Protein 1J19 (pdb70)

InterPro domains:
  IPR000299 FERM domain [PS50057] (5-295)
  IPR000798 Ezrin/radixin/moesin-like [PR00661] (17-36)
  IPR000798 Ezrin/radixin/moesin-like [PR00661] (69-88)
  IPR000798 Ezrin/radixin/moesin-like [PR00661] (113-134)
  IPR000798 Ezrin/radixin/moesin-like [PR00661] (159-176)
  IPR000798 Ezrin/radixin/moesin-like [PR00661] (209-229)
  IPR000798 Ezrin/radixin/moesin-like [PR00661] (284-303)
  IPR000798 Ezrin/radixin/moesin-like [PR00661] (538-559)
  IPR000798 Ezrin/radixin/moesin-like [PR00661] (560-581)
  IPR008954 Moesin tail domain superfamily [G3DSA:6.10.360.10] (504-583)
  IPR008954 Moesin tail domain superfamily [SSF48678] (496-583)
  IPR011174 Ezrin/radixin/moesin [PIRSF002305] (2-583)
  IPR011174 Ezrin/radixin/moesin [PTHR23281] (2-583)
  IPR011259 Ezrin/radixin/moesin, C-terminal [PF00769] (508-583)
  IPR011993 PH-like domain superfamily [G3DSA:2.30.29.30] (201-296)
  IPR014352 FERM/acyl-CoA-binding protein superfamily [G3DSA:1.20.80.10] (83-199)
  IPR018979 FERM, N-terminal [PF09379] (9-70)
  IPR018980 FERM, C-terminal PH-like domain [PF09380] (210-298)
  IPR018980 FERM, C-terminal PH-like domain [SM01196] (210-299)
  IPR019747 FERM conserved site [PS00660] (58-88)

Solvent-accessible surface area: 17866 Å² total; per-residue (Å²): 115,84,103,33,69,3,62,1,18,9,42,76,47,91,30,109,54,53,44,87,31,93,2,38,0,109,98,0,13,60,55,0,12,164,88,36,46,3,116,0,45,48,4,12,6,0,41,13,63,5,80,111,65,65,70,13,42,8,104,66,108,84,73,6,37,113,17,51,5,104,134,77,116,33,6,60,2,84,3,33,2,47,19,29,5,58,44,0,54,115,32,2,18,42,53,17,0,18,54,5,0,11,34,26,2,49,59,13,3,14,64,42,107,16,84,5,43,25,105,37,2,1,39,3,3,0,21,14,1,2,12,139,64,26,75,28,58,142,130,139,20,115,126,50,37,1,44,151,29,125,19,6,4,64,128,3,63,108,100,61,206,60,73,125,119,89,11,26,103,77,0,37,68,93,0,53,130,10,136,55,66,116,101,64,72,0,4,29,42,4,0,86,40,0,37,118,17,90,19,21,10,22,32,48,28,92,3,101,40,134,179,34,77,90,15,36,0,0,0,17,8,90,2,0,24,3,5,83,67,144,45,60,54,76,52,130,72,31,17,56,6,70,94,1,54,38,0,24,11,68,38,98,74,0,25,0,82,15,52,70,176,188,42,115,54,47,21,0,77,4,71,85,42,71,14,0,113,51,0,16,56,11,0,77,16,6,0,94,11,33,30,70,58,129,82,130,62,65,129,70,6,95,109,3,68,37,101,33,161,97,111,100,69,89,90,159,156,218,144,63,20,101,29,26,1,96,88,28,132,85,80,148

Foldseek 3Di:
DDWAWEWEAALPGIDIDTDDQQAFLQVVVVVVCVVQVHDLCLQKFKWAAFPVGDIFTGDRGGGPVPPGQPDDPHRYIYIAGLADDLALVQRQQDQSSLVRPLSVLQVCQQQVVFDDADVLLLLLLLLVVCLVVNADDCVPCPQCNCVVPSRGHPVNPVVDDDDSSRSVVSSSVNNNVCHPQYNSRSSSVSVRSSSPGQCPAWDWAWWAAPVGAIWIWTAHLFGIFIGHVVDPRDGPDDDGVQQFPDWDADWFKIWTHTPPPVDDIGIIGHPGNVRSVSVVVSNCSSVVVNVVVVDDDDPVSVVSNVVSVVVVDPDD/DDPDDDDDPVVVPPVD

Structure (mmCIF, N/CA/C/O backbone):
data_1J19
#
_entry.id   1J19
#
_cell.length_a   100.440
_cell.length_b   100.440
_cell.length_c   99.480
_cell.angle_alpha   90.00
_cell.angle_beta   90.00
_cell.angle_gamma   120.00
#
_symmetry.space_group_name_H-M   'P 31 2 1'
#
loop_
_entity.id
_entity.type
_entity.pdbx_description
1 polymer radixin
2 polymer '16-mer peptide from Intercellular adhesion molecule-2'
3 water water
#
loop_
_atom_site.group_PDB
_atom_site.id
_atom_site.type_symbol
_atom_site.label_atom_id
_atom_site.label_alt_id
_atom_site.label_comp_id
_atom_site.label_asym_id
_atom_site.label_entity_id
_atom_site.label_seq_id
_atom_site.pdbx_PDB_ins_code
_atom_site.Cartn_x
_atom_site.Cartn_y
_atom_site.Cartn_z
_atom_site.occupancy
_atom_site.B_iso_or_equiv
_atom_site.auth_seq_id
_atom_site.auth_comp_id
_atom_site.auth_asym_id
_atom_site.auth_atom_id
_atom_site.pdbx_PDB_model_num
ATOM 1 N N . PRO A 1 2 ? 33.838 47.851 -4.298 1.00 98.02 2 PRO A N 1
ATOM 2 C CA . PRO A 1 2 ? 34.118 46.598 -3.532 1.00 98.39 2 PRO A CA 1
ATOM 3 C C . PRO A 1 2 ? 32.813 45.899 -3.134 1.00 98.50 2 PRO A C 1
ATOM 4 O O . PRO A 1 2 ? 31.821 46.571 -2.829 1.00 99.11 2 PRO A O 1
ATOM 6 N N . LYS A 1 3 ? 32.812 44.561 -3.159 1.00 97.80 3 LYS A N 1
ATOM 7 C CA . LYS A 1 3 ? 31.633 43.760 -2.790 1.00 97.78 3 LYS A CA 1
ATOM 8 C C . LYS A 1 3 ? 31.387 43.814 -1.269 1.00 98.13 3 LYS A C 1
ATOM 9 O O . LYS A 1 3 ? 32.300 43.545 -0.480 1.00 98.90 3 LYS A O 1
ATOM 11 N N . PRO A 1 4 ? 30.149 44.158 -0.838 1.00 97.47 4 PRO A N 1
ATOM 12 C CA . PRO A 1 4 ? 29.792 44.250 0.589 1.00 96.39 4 PRO A CA 1
ATOM 13 C C . PRO A 1 4 ? 29.821 42.895 1.303 1.00 95.60 4 PRO A C 1
ATOM 14 O O . PRO A 1 4 ? 29.644 41.849 0.666 1.00 95.82 4 PRO A O 1
ATOM 18 N N . ILE A 1 5 ? 30.055 42.919 2.618 1.00 94.20 5 ILE A N 1
ATOM 19 C CA . ILE A 1 5 ? 30.093 41.691 3.423 1.00 91.70 5 ILE A CA 1
ATOM 20 C C . ILE A 1 5 ? 28.972 41.630 4.463 1.00 90.10 5 ILE A C 1
ATOM 21 O O . ILE A 1 5 ? 28.718 42.603 5.186 1.00 88.72 5 ILE A O 1
ATOM 26 N N . ASN A 1 6 ? 28.299 40.477 4.506 1.00 88.99 6 ASN A N 1
ATOM 27 C CA . ASN A 1 6 ? 27.202 40.215 5.440 1.00 87.58 6 ASN A CA 1
ATOM 28 C C . ASN A 1 6 ? 27.711 39.983 6.862 1.00 85.61 6 ASN A C 1
ATOM 29 O O . ASN A 1 6 ? 28.466 39.046 7.120 1.00 84.91 6 ASN A O 1
ATOM 34 N N . VAL A 1 7 ? 27.299 40.852 7.777 1.00 82.76 7 VAL A N 1
ATOM 35 C CA . VAL A 1 7 ? 27.698 40.731 9.169 1.00 79.08 7 VAL A CA 1
ATOM 36 C C . VAL A 1 7 ? 26.422 40.578 10.006 1.00 76.39 7 VAL A C 1
ATOM 37 O O . VAL A 1 7 ? 25.350 41.055 9.615 1.00 76.69 7 VAL A O 1
ATOM 41 N N . ARG A 1 8 ? 26.524 39.848 11.112 1.00 72.89 8 ARG A N 1
ATOM 42 C CA . ARG A 1 8 ? 25.381 39.629 11.985 1.00 69.12 8 ARG A CA 1
ATOM 43 C C . ARG A 1 8 ? 25.790 39.596 13.449 1.00 67.25 8 ARG A C 1
ATOM 44 O O . ARG A 1 8 ? 26.047 38.527 14.006 1.00 68.62 8 ARG A O 1
ATOM 52 N N . VAL A 1 9 ? 25.857 40.775 14.062 1.00 64.10 9 VAL A N 1
ATOM 53 C CA . VAL A 1 9 ? 26.213 40.908 15.473 1.00 60.27 9 VAL A CA 1
ATOM 54 C C . VAL A 1 9 ? 24.975 40.662 16.351 1.00 58.17 9 VAL A C 1
ATOM 55 O O . VAL A 1 9 ? 23.938 41.300 16.171 1.00 57.36 9 VAL A O 1
ATOM 59 N N . THR A 1 10 ? 25.067 39.714 17.277 1.00 55.57 10 THR A N 1
ATOM 60 C CA . THR A 1 10 ? 23.938 39.437 18.156 1.00 53.92 10 THR A CA 1
ATOM 61 C C . THR A 1 10 ? 24.206 39.829 19.606 1.00 53.33 10 THR A C 1
ATOM 62 O O . THR A 1 10 ? 25.299 39.612 20.134 1.00 54.23 10 THR A O 1
ATOM 66 N N . THR A 1 11 ? 23.200 40.451 20.218 1.00 51.98 11 THR A N 1
ATOM 67 C CA . THR A 1 11 ? 23.220 40.878 21.614 1.00 48.47 11 THR A CA 1
ATOM 68 C C . THR A 1 11 ? 22.567 39.732 22.400 1.00 47.83 11 THR A C 1
ATOM 69 O O . THR A 1 11 ? 22.102 38.765 21.802 1.00 48.25 11 THR A O 1
ATOM 73 N N . MET A 1 12 ? 22.600 39.765 23.724 1.00 47.19 12 MET A N 1
ATOM 74 C CA . MET A 1 12 ? 21.946 38.693 24.468 1.00 46.69 12 MET A CA 1
ATOM 75 C C . MET A 1 12 ? 20.431 38.667 24.188 1.00 48.28 12 MET A C 1
ATOM 76 O O . MET A 1 12 ? 19.810 37.605 24.209 1.00 48.80 12 MET A O 1
ATOM 81 N N . ASP A 1 13 ? 19.847 39.829 23.898 1.00 49.70 13 ASP A N 1
ATOM 82 C CA . ASP A 1 13 ? 18.420 39.906 23.596 1.00 52.28 13 ASP A CA 1
ATOM 83 C C . ASP A 1 13 ? 18.103 40.645 22.290 1.00 53.91 13 ASP A C 1
ATOM 84 O O . ASP A 1 13 ? 17.066 41.300 22.161 1.00 53.64 13 ASP A O 1
ATOM 89 N N . ALA A 1 14 ? 19.002 40.529 21.320 1.00 57.04 14 ALA A N 1
ATOM 90 C CA . ALA A 1 14 ? 18.814 41.170 20.026 1.00 60.06 14 ALA A CA 1
ATOM 91 C C . ALA A 1 14 ? 19.533 40.419 18.901 1.00 63.56 14 ALA A C 1
ATOM 92 O O . ALA A 1 14 ? 20.077 39.327 19.107 1.00 62.97 14 ALA A O 1
ATOM 94 N N . GLU A 1 15 ? 19.478 41.002 17.703 1.00 68.41 15 GLU A N 1
ATOM 95 C CA . GLU A 1 15 ? 20.086 40.455 16.487 1.00 71.63 15 GLU A CA 1
ATOM 96 C C . GLU A 1 15 ? 20.262 41.651 15.551 1.00 72.76 15 GLU A C 1
ATOM 97 O O . GLU A 1 15 ? 19.300 42.362 15.262 1.00 73.22 15 GLU A O 1
ATOM 103 N N . LEU A 1 16 ? 21.492 41.913 15.126 1.00 74.53 16 LEU A N 1
ATOM 104 C CA . LEU A 1 16 ? 21.741 43.046 14.246 1.00 77.16 16 LEU A CA 1
ATOM 105 C C . LEU A 1 16 ? 22.418 42.655 12.942 1.00 80.13 16 LEU A C 1
ATOM 106 O O . LEU A 1 16 ? 23.642 42.519 12.885 1.00 80.83 16 LEU A O 1
ATOM 111 N N . GLU A 1 17 ? 21.613 42.483 11.897 1.00 83.17 17 GLU A N 1
ATOM 112 C CA . GLU A 1 17 ? 22.124 42.133 10.576 1.00 85.91 17 GLU A CA 1
ATOM 113 C C . GLU A 1 17 ? 22.304 43.396 9.744 1.00 87.70 17 GLU A C 1
ATOM 114 O O . GLU A 1 17 ? 21.461 44.300 9.780 1.00 88.47 17 GLU A O 1
ATOM 120 N N . PHE A 1 18 ? 23.434 43.470 9.048 1.00 89.68 18 PHE A N 1
ATOM 121 C CA . PHE A 1 18 ? 23.761 44.589 8.164 1.00 91.97 18 PHE A CA 1
ATOM 122 C C . PHE A 1 18 ? 25.067 44.368 7.403 1.00 92.99 18 PHE A C 1
ATOM 123 O O . PHE A 1 18 ? 25.599 43.254 7.373 1.00 92.19 18 PHE A O 1
ATOM 131 N N . ALA A 1 19 ? 25.545 45.419 6.744 1.00 94.51 19 ALA A N 1
ATOM 132 C CA . ALA A 1 19 ? 26.784 45.350 5.979 1.00 95.23 19 ALA A CA 1
ATOM 133 C C . ALA A 1 19 ? 27.618 46.605 6.202 1.00 95.93 19 ALA A C 1
ATOM 134 O O . ALA A 1 19 ? 27.086 47.679 6.506 1.00 95.27 19 ALA A O 1
ATOM 136 N N . ILE A 1 20 ? 28.929 46.451 6.056 1.00 97.72 20 ILE A N 1
ATOM 137 C CA . ILE A 1 20 ? 29.874 47.548 6.238 1.00 99.72 20 ILE A CA 1
ATOM 138 C C . ILE A 1 20 ? 30.927 47.472 5.109 1.00 100.90 20 ILE A C 1
ATOM 139 O O . ILE A 1 20 ? 30.799 46.642 4.197 1.00 101.73 20 ILE A O 1
ATOM 144 N N . GLN A 1 21 ? 31.913 48.372 5.129 1.00 101.14 21 GLN A N 1
ATOM 145 C CA . GLN A 1 21 ? 32.978 48.402 4.113 1.00 100.78 21 GLN A CA 1
ATOM 146 C C . GLN A 1 21 ? 34.015 47.275 4.316 1.00 99.04 21 GLN A C 1
ATOM 147 O O . GLN A 1 21 ? 34.461 47.033 5.441 1.00 100.08 21 GLN A O 1
ATOM 153 N N . PRO A 1 22 ? 34.381 46.548 3.234 1.00 96.33 22 PRO A N 1
ATOM 154 C CA . PRO A 1 22 ? 35.364 45.454 3.307 1.00 93.27 22 PRO A CA 1
ATOM 155 C C . PRO A 1 22 ? 36.685 45.833 3.987 1.00 90.02 22 PRO A C 1
ATOM 156 O O . PRO A 1 22 ? 37.389 44.978 4.521 1.00 89.42 22 PRO A O 1
ATOM 160 N N . ASN A 1 23 ? 37.024 47.116 3.949 1.00 86.82 23 ASN A N 1
ATOM 161 C CA . ASN A 1 23 ? 38.248 47.591 4.570 1.00 84.23 23 ASN A CA 1
ATOM 162 C C . ASN A 1 23 ? 37.884 48.436 5.790 1.00 81.98 23 ASN A C 1
ATOM 163 O O . ASN A 1 23 ? 38.378 49.552 5.964 1.00 81.76 23 ASN A O 1
ATOM 168 N N . THR A 1 24 ? 37.016 47.880 6.633 1.00 79.52 24 THR A N 1
ATOM 169 C CA . THR A 1 24 ? 36.548 48.552 7.846 1.00 77.02 24 THR A CA 1
ATOM 170 C C . THR A 1 24 ? 37.167 47.942 9.107 1.00 74.29 24 THR A C 1
ATOM 171 O O . THR A 1 24 ? 37.328 46.722 9.209 1.00 74.31 24 THR A O 1
ATOM 175 N N . THR A 1 25 ? 37.506 48.798 10.065 1.00 70.69 25 THR A N 1
ATOM 176 C CA . THR A 1 25 ? 38.112 48.348 11.309 1.00 67.83 25 THR A CA 1
ATOM 177 C C . THR A 1 25 ? 37.111 47.680 12.249 1.00 67.64 25 THR A C 1
ATOM 178 O O . THR A 1 25 ? 35.902 47.689 12.006 1.00 67.26 25 THR A O 1
ATOM 182 N N . GLY A 1 26 ? 37.637 47.072 13.309 1.00 66.97 26 GLY A N 1
ATOM 183 C CA . GLY A 1 26 ? 36.796 46.419 14.295 1.00 64.58 26 GLY A CA 1
ATOM 184 C C . GLY A 1 26 ? 36.076 47.435 15.170 1.00 63.25 26 GLY A C 1
ATOM 185 O O . GLY A 1 26 ? 34.992 47.143 15.678 1.00 63.52 26 GLY A O 1
ATOM 186 N N . LYS A 1 27 ? 36.682 48.615 15.352 1.00 61.15 27 LYS A N 1
ATOM 187 C CA . LYS A 1 27 ? 36.103 49.695 16.157 1.00 60.63 27 LYS A CA 1
ATOM 188 C C . LYS A 1 27 ? 34.916 50.363 15.471 1.00 62.63 27 LYS A C 1
ATOM 189 O O . LYS A 1 27 ? 34.038 50.917 16.129 1.00 63.83 27 LYS A O 1
ATOM 195 N N . GLN A 1 28 ? 34.918 50.353 14.145 1.00 63.82 28 GLN A N 1
ATOM 196 C CA . GLN A 1 28 ? 33.827 50.946 13.393 1.00 65.06 28 GLN A CA 1
ATOM 197 C C . GLN A 1 28 ? 32.587 50.067 13.532 1.00 63.81 28 GLN A C 1
ATOM 198 O O . GLN A 1 28 ? 31.480 50.572 13.707 1.00 64.70 28 GLN A O 1
ATOM 204 N N . LEU A 1 29 ? 32.790 48.751 13.511 1.00 61.76 29 LEU A N 1
ATOM 205 C CA . LEU A 1 29 ? 31.698 47.795 13.661 1.00 59.78 29 LEU A CA 1
ATOM 206 C C . LEU A 1 29 ? 31.184 47.939 15.089 1.00 60.63 29 LEU A C 1
ATOM 207 O O . LEU A 1 29 ? 29.976 47.985 15.320 1.00 61.48 29 LEU A O 1
ATOM 212 N N . PHE A 1 30 ? 32.121 48.018 16.035 1.00 60.67 30 PHE A N 1
ATOM 213 C CA . PHE A 1 30 ? 31.817 48.158 17.458 1.00 59.69 30 PHE A CA 1
ATOM 214 C C . PHE A 1 30 ? 31.030 49.439 17.715 1.00 60.81 30 PHE A C 1
ATOM 215 O O . PHE A 1 30 ? 29.904 49.388 18.201 1.00 62.25 30 PHE A O 1
ATOM 223 N N . ASP A 1 31 ? 31.621 50.578 17.361 1.00 61.65 31 ASP A N 1
ATOM 224 C CA . ASP A 1 31 ? 30.986 51.880 17.542 1.00 62.12 31 ASP A CA 1
ATOM 225 C C . ASP A 1 31 ? 29.590 51.933 16.934 1.00 62.42 31 ASP A C 1
ATOM 226 O O . ASP A 1 31 ? 28.759 52.743 17.338 1.00 61.80 31 ASP A O 1
ATOM 231 N N . GLN A 1 32 ? 29.341 51.055 15.971 1.00 62.82 32 GLN A N 1
ATOM 232 C CA . GLN A 1 32 ? 28.055 50.978 15.295 1.00 63.07 32 GLN A CA 1
ATOM 233 C C . GLN A 1 32 ? 27.081 50.186 16.164 1.00 60.51 32 GLN A C 1
ATOM 234 O O . GLN A 1 32 ? 25.977 50.644 16.453 1.00 61.37 32 GLN A O 1
ATOM 240 N N . VAL A 1 33 ? 27.513 49.005 16.597 1.00 58.36 33 VAL A N 1
ATOM 241 C CA . VAL A 1 33 ? 26.704 48.128 17.442 1.00 55.96 33 VAL A CA 1
ATOM 242 C C . VAL A 1 33 ? 26.324 48.846 18.743 1.00 55.48 33 VAL A C 1
ATOM 243 O O . VAL A 1 33 ? 25.185 48.791 19.184 1.00 55.06 33 VAL A O 1
ATOM 247 N N . VAL A 1 34 ? 27.288 49.558 19.313 1.00 57.28 34 VAL A N 1
ATOM 248 C CA . VAL A 1 34 ? 27.124 50.323 20.547 1.00 58.44 34 VAL A CA 1
ATOM 249 C C . VAL A 1 34 ? 26.040 51.405 20.451 1.00 60.02 34 VAL A C 1
ATOM 250 O O . VAL A 1 34 ? 25.232 51.567 21.369 1.00 60.97 34 VAL A O 1
ATOM 254 N N . LYS A 1 35 ? 26.040 52.153 19.349 1.00 61.78 35 LYS A N 1
ATOM 255 C CA . LYS A 1 35 ? 25.070 53.232 19.145 1.00 62.44 35 LYS A CA 1
ATOM 256 C C . LYS A 1 35 ? 23.685 52.722 18.770 1.00 60.10 35 LYS A C 1
ATOM 257 O O . LYS A 1 35 ? 22.683 53.227 19.274 1.00 61.77 35 LYS A O 1
ATOM 263 N N . THR A 1 36 ? 23.631 51.716 17.902 1.00 55.99 36 THR A N 1
ATOM 264 C CA . THR A 1 36 ? 22.362 51.130 17.501 1.00 53.97 36 THR A CA 1
ATOM 265 C C . THR A 1 36 ? 21.599 50.701 18.763 1.00 53.35 36 THR A C 1
ATOM 266 O O . THR A 1 36 ? 20.400 50.935 18.874 1.00 52.97 36 THR A O 1
ATOM 270 N N . VAL A 1 37 ? 22.329 50.139 19.732 1.00 53.44 37 VAL A N 1
ATOM 271 C CA . VAL A 1 37 ? 21.775 49.629 20.998 1.00 51.93 37 VAL A CA 1
ATOM 272 C C . VAL A 1 37 ? 21.650 50.631 22.170 1.00 51.27 37 VAL A C 1
ATOM 273 O O . VAL A 1 37 ? 20.920 50.364 23.132 1.00 51.16 37 VAL A O 1
ATOM 277 N N . GLY A 1 38 ? 22.341 51.772 22.087 1.00 50.07 38 GLY A N 1
ATOM 278 C CA . GLY A 1 38 ? 22.270 52.783 23.138 1.00 48.60 38 GLY A CA 1
ATOM 279 C C . G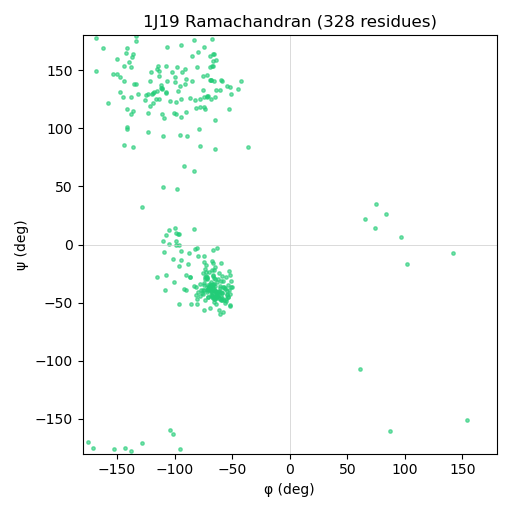LY A 1 38 ? 23.034 52.435 24.402 1.00 48.63 38 GLY A C 1
ATOM 280 O O . GLY A 1 38 ? 22.630 52.777 25.516 1.00 49.06 38 GLY A O 1
ATOM 281 N N . LEU A 1 39 ? 24.155 51.754 24.207 1.00 47.49 39 LEU A N 1
ATOM 282 C CA . LEU A 1 39 ? 25.039 51.314 25.276 1.00 45.59 39 LEU A CA 1
ATOM 283 C C . LEU A 1 39 ? 26.147 52.355 25.375 1.00 45.64 39 LEU A C 1
ATOM 284 O O . LEU A 1 39 ? 26.703 52.766 24.363 1.00 46.64 39 LEU A O 1
ATOM 289 N N . ARG A 1 40 ? 26.439 52.811 26.584 1.00 46.02 40 ARG A N 1
ATOM 290 C CA . ARG A 1 40 ? 27.487 53.803 26.774 1.00 47.16 40 ARG A CA 1
ATOM 291 C C . ARG A 1 40 ? 28.666 53.258 27.583 1.00 47.56 40 ARG A C 1
ATOM 292 O O . ARG A 1 40 ? 29.798 53.721 27.426 1.00 48.15 40 ARG A O 1
ATOM 300 N N . GLU A 1 41 ? 28.404 52.287 28.457 1.00 46.00 41 GLU A N 1
ATOM 301 C CA . GLU A 1 41 ? 29.462 51.675 29.265 1.00 44.78 41 GLU A CA 1
ATOM 302 C C . GLU A 1 41 ? 30.129 50.603 28.411 1.00 44.71 41 GLU A C 1
ATOM 303 O O . GLU A 1 41 ? 30.097 49.416 28.724 1.00 45.97 41 GLU A O 1
ATOM 309 N N . VAL A 1 42 ? 30.734 51.054 27.322 1.00 44.02 42 VAL A N 1
ATOM 310 C CA . VAL A 1 42 ? 31.380 50.194 26.345 1.00 43.98 42 VAL A CA 1
ATOM 311 C C . VAL A 1 42 ? 32.621 49.421 26.792 1.00 44.52 42 VAL A C 1
ATOM 312 O O . VAL A 1 42 ? 32.944 48.382 26.214 1.00 46.54 42 VAL A O 1
ATOM 316 N N . TRP A 1 43 ? 33.281 49.905 27.840 1.00 43.80 43 TRP A N 1
ATOM 317 C CA . TRP A 1 43 ? 34.501 49.288 28.373 1.00 42.67 43 TRP A CA 1
ATOM 318 C C . TRP A 1 43 ? 34.417 47.829 28.877 1.00 41.98 43 TRP A C 1
ATOM 319 O O . TRP A 1 43 ? 35.449 47.172 29.071 1.00 43.39 43 TRP A O 1
ATOM 330 N N . PHE A 1 44 ? 33.204 47.327 29.098 1.00 39.42 44 PHE A N 1
ATOM 331 C CA . PHE A 1 44 ? 33.018 45.959 29.566 1.00 35.27 44 PHE A CA 1
ATOM 332 C C . PHE A 1 44 ? 32.778 45.034 28.398 1.00 35.09 44 PHE A C 1
ATOM 333 O O . PHE A 1 44 ? 32.839 43.818 28.550 1.00 35.02 44 PHE A O 1
ATOM 341 N N . PHE A 1 45 ? 32.505 45.605 27.229 1.00 35.52 45 PHE A N 1
ATOM 342 C CA . PHE A 1 45 ? 32.163 44.798 26.066 1.00 36.40 45 PHE A CA 1
ATOM 343 C C . PHE A 1 45 ? 33.162 44.626 24.935 1.00 37.88 45 PHE A C 1
ATOM 344 O O . PHE A 1 45 ? 34.196 45.290 24.887 1.00 39.04 45 PHE A O 1
ATOM 352 N N . GLY A 1 46 ? 32.819 43.697 24.042 1.00 39.66 46 GLY A N 1
ATOM 353 C CA . GLY A 1 46 ? 33.612 43.381 22.867 1.00 42.07 46 GLY A CA 1
ATOM 354 C C . GLY A 1 46 ? 32.803 42.489 21.930 1.00 45.16 46 GLY A C 1
ATOM 355 O O . GLY A 1 46 ? 31.662 42.148 22.245 1.00 46.13 46 GLY A O 1
ATOM 356 N N . LEU A 1 47 ? 33.369 42.143 20.769 1.00 46.48 47 LEU A N 1
ATOM 357 C CA . LEU A 1 47 ? 32.707 41.273 19.788 1.00 46.91 47 LEU A CA 1
ATOM 358 C C . LEU A 1 47 ? 33.436 39.922 19.713 1.00 49.13 47 LEU A C 1
ATOM 359 O O . LEU A 1 47 ? 34.574 39.844 19.258 1.00 49.12 47 LEU A O 1
ATOM 364 N N . GLN A 1 48 ? 32.776 38.859 20.154 1.00 52.71 48 GLN A N 1
ATOM 365 C CA . GLN A 1 48 ? 33.365 37.526 20.142 1.00 57.22 48 GLN A CA 1
ATOM 366 C C . GLN A 1 48 ? 33.066 36.800 18.833 1.00 61.00 48 GLN A C 1
ATOM 367 O O . GLN A 1 48 ? 31.980 36.929 18.271 1.00 62.40 48 GLN A O 1
ATOM 373 N N . TYR A 1 49 ? 34.040 36.035 18.352 1.00 66.16 49 TYR A N 1
ATOM 374 C CA . TYR A 1 49 ? 33.892 35.284 17.106 1.00 70.09 49 TYR A CA 1
ATOM 375 C C . TYR A 1 49 ? 34.727 34.003 17.135 1.00 72.29 49 TYR A C 1
ATOM 376 O O . TYR A 1 49 ? 35.666 33.876 17.929 1.00 71.76 49 TYR A O 1
ATOM 385 N N . VAL A 1 50 ? 34.361 33.052 16.281 1.00 75.21 50 VAL A N 1
ATOM 386 C CA . VAL A 1 50 ? 35.080 31.786 16.172 1.00 78.44 50 VAL A CA 1
ATOM 387 C C . VAL A 1 50 ? 36.014 31.875 14.971 1.00 80.42 50 VAL A C 1
ATOM 388 O O . VAL A 1 50 ? 35.676 32.510 13.966 1.00 81.50 50 VAL A O 1
ATOM 392 N N . ASP A 1 51 ? 37.196 31.271 15.077 1.00 82.56 51 ASP A N 1
ATOM 393 C CA . ASP A 1 51 ? 38.155 31.317 13.972 1.00 84.45 51 ASP A CA 1
ATOM 394 C C . ASP A 1 51 ? 38.265 30.034 13.150 1.00 85.88 51 ASP A C 1
ATOM 395 O O . ASP A 1 51 ? 37.354 29.198 13.152 1.00 87.42 51 ASP A O 1
ATOM 400 N N . SER A 1 52 ? 39.381 29.898 12.436 1.00 87.23 52 SER A N 1
ATOM 401 C CA . SER A 1 52 ? 39.637 28.742 11.578 1.00 87.94 52 SER A CA 1
ATOM 402 C C . SER A 1 52 ? 40.113 27.497 12.337 1.00 87.57 52 SER A C 1
ATOM 403 O O . SER A 1 52 ? 40.169 26.396 11.769 1.00 86.94 52 SER A O 1
ATOM 406 N N . LYS A 1 53 ? 40.431 27.677 13.619 1.00 87.46 53 LYS A N 1
ATOM 407 C CA . LYS A 1 53 ? 40.905 26.586 14.476 1.00 87.85 53 LYS A CA 1
ATOM 408 C C . LYS A 1 53 ? 39.883 26.160 15.560 1.00 86.99 53 LYS A C 1
ATOM 409 O O . LYS A 1 53 ? 40.160 25.274 16.383 1.00 86.27 53 LYS A O 1
ATOM 415 N N . GLY A 1 54 ? 38.704 26.787 15.540 1.00 86.22 54 GLY A N 1
ATOM 416 C CA . GLY A 1 54 ? 37.654 26.467 16.494 1.00 85.15 54 GLY A CA 1
ATOM 417 C C . GLY A 1 54 ? 37.768 27.161 17.840 1.00 84.81 54 GLY A C 1
ATOM 418 O O . GLY A 1 54 ? 37.286 26.640 18.852 1.00 85.51 54 GLY A O 1
ATOM 419 N N . TYR A 1 55 ? 38.415 28.326 17.857 1.00 83.87 55 TYR A N 1
ATOM 420 C CA . TYR A 1 55 ? 38.598 29.118 19.080 1.00 82.56 55 TYR A CA 1
ATOM 421 C C . TYR A 1 55 ? 37.613 30.293 19.118 1.00 81.38 55 TYR A C 1
ATOM 422 O O . TYR A 1 55 ? 37.226 30.825 18.070 1.00 82.68 55 TYR A O 1
ATOM 431 N N . SER A 1 56 ? 37.194 30.682 20.320 1.00 78.60 56 SER A N 1
ATOM 432 C CA . SER A 1 56 ? 36.285 31.815 20.474 1.00 76.51 56 SER A CA 1
ATOM 433 C C . SER A 1 56 ? 37.044 32.968 21.122 1.00 74.94 56 SER A C 1
ATOM 434 O O . SER A 1 56 ? 37.167 33.050 22.349 1.00 77.20 56 SER A O 1
ATOM 437 N N . THR A 1 57 ? 37.582 33.838 20.274 1.00 72.13 57 THR A N 1
ATOM 438 C CA . THR A 1 57 ? 38.357 34.990 20.721 1.00 68.98 57 THR A CA 1
ATOM 439 C C . THR A 1 57 ? 37.553 36.297 20.675 1.00 67.20 57 THR A C 1
ATOM 440 O O . THR A 1 57 ? 36.327 36.284 20.605 1.00 68.21 57 THR A O 1
ATOM 444 N N . TRP A 1 58 ? 38.256 37.420 20.732 1.00 64.81 58 TRP A N 1
ATOM 445 C CA . TRP A 1 58 ? 37.637 38.730 20.709 1.00 62.69 58 TRP A CA 1
ATOM 446 C C . TRP A 1 58 ? 38.177 39.569 19.565 1.00 63.07 58 TRP A C 1
ATOM 447 O O . TRP A 1 58 ? 39.388 39.702 19.405 1.00 63.59 58 TRP A O 1
ATOM 458 N N . LEU A 1 59 ? 37.272 40.144 18.780 1.00 64.22 59 LEU A N 1
ATOM 459 C CA . LEU A 1 59 ? 37.656 40.985 17.652 1.00 66.41 59 LEU A CA 1
ATOM 460 C C . LEU A 1 59 ? 38.591 42.108 18.117 1.00 68.73 59 LEU A C 1
ATOM 461 O O . LEU A 1 59 ? 38.402 42.691 19.193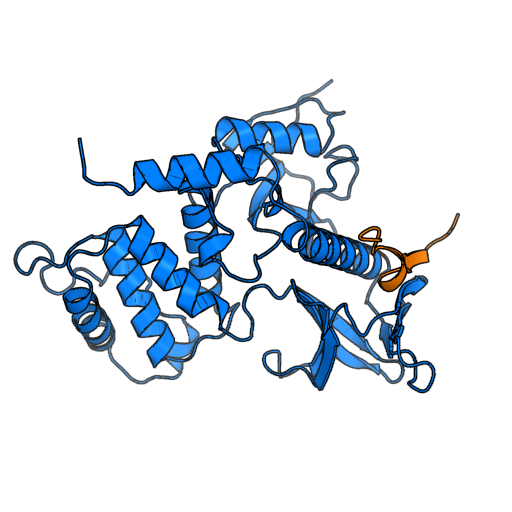 1.00 68.29 59 LEU A O 1
ATOM 466 N N . LYS A 1 60 ? 39.641 42.344 17.329 1.00 71.86 60 LYS A N 1
ATOM 467 C CA . LYS A 1 60 ? 40.619 43.396 17.600 1.00 73.02 60 LYS A CA 1
ATOM 468 C C . LYS A 1 60 ? 40.026 44.642 16.953 1.00 72.67 60 LYS A C 1
ATOM 469 O O . LYS A 1 60 ? 39.659 44.623 15.769 1.00 71.66 60 LYS A O 1
ATOM 475 N N . LEU A 1 61 ? 39.906 45.707 17.737 1.00 72.52 61 LEU A N 1
ATOM 476 C CA . LEU A 1 61 ? 39.314 46.946 17.245 1.00 74.01 61 LEU A CA 1
ATOM 477 C C . LEU A 1 61 ? 40.144 47.697 16.197 1.00 76.03 61 LEU A C 1
ATOM 478 O O . LEU A 1 61 ? 39.592 48.292 15.261 1.00 75.88 61 LEU A O 1
ATOM 483 N N . ASN A 1 62 ? 41.466 47.633 16.346 1.00 78.34 62 ASN A N 1
ATOM 484 C CA . ASN A 1 62 ? 42.411 48.291 15.440 1.00 79.47 62 ASN A CA 1
ATOM 485 C C . ASN A 1 62 ? 42.444 47.705 14.025 1.00 79.26 62 ASN A C 1
ATOM 486 O O . ASN A 1 62 ? 42.426 48.443 13.040 1.00 80.31 62 ASN A O 1
ATOM 491 N N . LYS A 1 63 ? 42.479 46.383 13.923 1.00 78.39 63 LYS A N 1
ATOM 492 C CA . LYS A 1 63 ? 42.534 45.744 12.622 1.00 78.67 63 LYS A CA 1
ATOM 493 C C . LYS A 1 63 ? 41.213 45.626 11.876 1.00 77.72 63 LYS A C 1
ATOM 494 O O . LYS A 1 63 ? 40.147 45.859 12.434 1.00 78.28 63 LYS A O 1
ATOM 500 N N . LYS A 1 64 ? 41.312 45.318 10.586 1.00 77.08 64 LYS A N 1
ATOM 501 C CA . LYS A 1 64 ? 40.152 45.140 9.720 1.00 76.01 64 LYS A CA 1
ATOM 502 C C . LYS A 1 64 ? 39.467 43.838 10.111 1.00 74.38 64 LYS A C 1
ATOM 503 O O . LYS A 1 64 ? 40.123 42.863 10.464 1.00 73.89 64 LYS A O 1
ATOM 509 N N . VAL A 1 65 ? 38.146 43.825 10.003 1.00 74.01 65 VAL A N 1
ATOM 510 C CA . VAL A 1 65 ? 37.320 42.669 10.346 1.00 74.20 65 VAL A CA 1
ATOM 511 C C . VAL A 1 65 ? 37.732 41.335 9.698 1.00 75.35 65 VAL A C 1
ATOM 512 O O . VAL A 1 65 ? 37.911 40.329 10.396 1.00 76.20 65 VAL A O 1
ATOM 516 N N . THR A 1 66 ? 37.887 41.343 8.374 1.00 76.31 66 THR A N 1
ATOM 517 C CA . THR A 1 66 ? 38.241 40.150 7.588 1.00 76.75 66 THR A CA 1
ATOM 518 C C . THR A 1 66 ? 39.679 39.643 7.679 1.00 76.45 66 THR A C 1
ATOM 519 O O . THR A 1 66 ? 39.953 38.478 7.361 1.00 74.92 66 THR A O 1
ATOM 523 N N . GLN A 1 67 ? 40.587 40.524 8.088 1.00 77.26 67 GLN A N 1
ATOM 524 C CA . GLN A 1 67 ? 42.001 40.187 8.199 1.00 78.82 67 GLN A CA 1
ATOM 525 C C . GLN A 1 67 ? 42.330 39.280 9.388 1.00 79.93 67 GLN A C 1
ATOM 526 O O . GLN A 1 67 ? 43.065 38.301 9.237 1.00 80.93 67 GLN A O 1
ATOM 532 N N . GLN A 1 68 ? 41.824 39.610 10.573 1.00 80.51 68 GLN A N 1
ATOM 533 C CA . GLN A 1 68 ? 42.055 38.757 11.733 1.00 80.02 68 GLN A CA 1
ATOM 534 C C . GLN A 1 68 ? 41.213 37.520 11.477 1.00 80.32 68 GLN A C 1
ATOM 535 O O . GLN A 1 68 ? 40.035 37.627 11.146 1.00 80.51 68 GLN A O 1
ATOM 541 N N . ASP A 1 69 ? 41.846 36.357 11.574 1.00 81.20 69 ASP A N 1
ATOM 542 C CA . ASP A 1 69 ? 41.207 35.070 11.305 1.00 82.69 69 ASP A CA 1
ATOM 543 C C . ASP A 1 69 ? 39.736 34.912 11.726 1.00 83.13 69 ASP A C 1
ATOM 544 O O . ASP A 1 69 ? 39.438 34.393 12.801 1.00 83.13 69 ASP A O 1
ATOM 549 N N . VAL A 1 70 ? 38.826 35.366 10.860 1.00 84.15 70 VAL A N 1
ATOM 550 C CA . VAL A 1 70 ? 37.381 35.265 11.099 1.00 84.27 70 VAL A CA 1
ATOM 551 C C . VAL A 1 70 ? 36.827 34.137 10.235 1.00 84.89 70 VAL A C 1
ATOM 552 O O . VAL A 1 70 ? 37.015 34.141 9.012 1.00 84.48 70 VAL A O 1
ATOM 556 N N . LYS A 1 71 ? 36.168 33.166 10.870 1.00 85.80 71 LYS A N 1
ATOM 557 C CA . LYS A 1 71 ? 35.595 32.042 10.137 1.00 87.06 71 LYS A CA 1
ATOM 558 C C . LYS A 1 71 ? 34.720 32.599 9.023 1.00 87.76 71 LYS A C 1
ATOM 559 O O . LYS A 1 71 ? 33.749 33.319 9.277 1.00 87.40 71 LYS A O 1
ATOM 565 N N . LYS A 1 72 ? 35.123 32.310 7.789 1.00 89.04 72 LYS A N 1
ATOM 566 C CA . LYS A 1 72 ? 34.411 32.772 6.605 1.00 89.78 72 LYS A CA 1
ATOM 567 C C . LYS A 1 72 ? 33.085 32.041 6.395 1.00 90.14 72 LYS A C 1
ATOM 568 O O . LYS A 1 72 ? 33.035 30.804 6.386 1.00 89.47 72 LYS A O 1
ATOM 574 N N . GLU A 1 73 ? 32.018 32.830 6.254 1.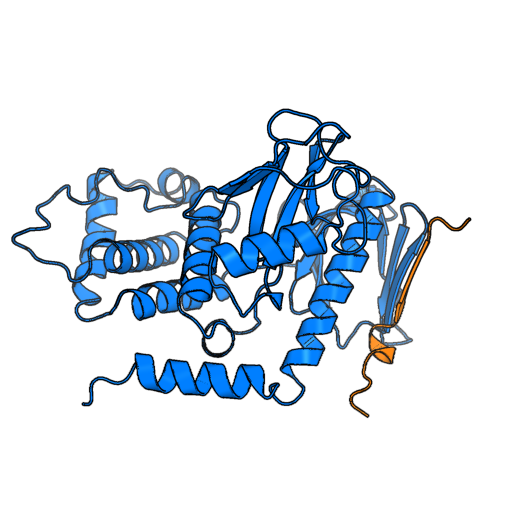00 91.39 73 GLU A N 1
ATOM 575 C CA . GLU A 1 73 ? 30.657 32.329 6.031 1.00 92.17 73 GLU A CA 1
ATOM 576 C C . GLU A 1 73 ? 29.704 33.487 5.688 1.00 91.41 73 GLU A C 1
ATOM 577 O O . GLU A 1 73 ? 30.143 34.631 5.506 1.00 90.29 73 GLU A O 1
ATOM 583 N N . ASN A 1 74 ? 28.413 33.178 5.564 1.00 91.12 74 ASN A N 1
ATOM 584 C CA . ASN A 1 74 ? 27.404 34.195 5.263 1.00 91.00 74 ASN A CA 1
ATOM 585 C C . ASN A 1 74 ? 26.159 34.009 6.147 1.00 90.82 74 ASN A C 1
ATOM 586 O O . ASN A 1 74 ? 25.484 32.973 6.076 1.00 91.81 74 ASN A O 1
ATOM 591 N N . PRO A 1 75 ? 25.870 34.990 7.028 1.00 89.56 75 PRO A N 1
ATOM 592 C CA . PRO A 1 75 ? 26.640 36.228 7.229 1.00 87.42 75 PRO A CA 1
ATOM 593 C C . PRO A 1 75 ? 27.821 35.974 8.174 1.00 85.60 75 PRO A C 1
ATOM 594 O O . PRO A 1 75 ? 27.979 34.856 8.684 1.00 84.65 75 PRO A O 1
ATOM 598 N N . LEU A 1 76 ? 28.658 36.995 8.380 1.00 83.61 76 LEU A N 1
ATOM 599 C CA . LEU A 1 76 ? 29.807 36.890 9.287 1.00 81.82 76 LEU A CA 1
ATOM 600 C C . LEU A 1 76 ? 29.302 37.032 10.729 1.00 80.59 76 LEU A C 1
ATOM 601 O O . LEU A 1 76 ? 29.053 38.143 11.213 1.00 81.14 76 LEU A O 1
ATOM 606 N N . GLN A 1 77 ? 29.146 35.887 11.393 1.00 77.63 77 GLN A N 1
ATOM 607 C CA . GLN A 1 77 ? 28.644 35.810 12.760 1.00 73.74 77 GLN A CA 1
ATOM 608 C C . GLN A 1 77 ? 29.514 36.445 13.822 1.00 71.74 77 GLN A C 1
ATOM 609 O O . GLN A 1 77 ? 30.706 36.154 13.933 1.00 71.82 77 GLN A O 1
ATOM 615 N N . PHE A 1 78 ? 28.888 37.322 14.600 1.00 70.02 78 PHE A N 1
ATOM 616 C CA . PHE A 1 78 ? 29.532 38.016 15.709 1.00 66.49 78 PHE A CA 1
ATOM 617 C C . PHE A 1 78 ? 28.598 38.014 16.901 1.00 62.77 78 PHE A C 1
ATOM 618 O O . PHE A 1 78 ? 27.405 37.707 16.775 1.00 62.86 78 PHE A O 1
ATOM 626 N N . LYS A 1 79 ? 29.164 38.306 18.066 1.00 58.85 79 LYS A N 1
ATOM 627 C CA . LYS A 1 79 ? 28.417 38.322 19.310 1.00 53.15 79 LYS A CA 1
ATOM 628 C C . LYS A 1 79 ? 28.858 39.459 20.202 1.00 51.41 79 LYS A C 1
ATOM 629 O O . LYS A 1 79 ? 30.020 39.516 20.605 1.00 52.88 79 LYS A O 1
ATOM 635 N N . PHE A 1 80 ? 27.949 40.390 20.475 1.00 47.69 80 PHE A N 1
ATOM 636 C CA . PHE A 1 80 ? 28.263 41.485 21.371 1.00 44.02 80 PHE A CA 1
ATOM 637 C C . PHE A 1 80 ? 28.065 40.873 22.752 1.00 43.24 80 PHE A C 1
ATOM 638 O O . PHE A 1 80 ? 26.977 40.396 23.078 1.00 44.32 80 PHE A O 1
ATOM 646 N N . ARG A 1 81 ? 29.142 40.819 23.526 1.00 41.89 81 ARG A N 1
ATOM 647 C CA . ARG A 1 81 ? 29.119 40.225 24.852 1.00 39.97 81 ARG A CA 1
ATOM 648 C C . ARG A 1 81 ? 29.997 41.011 25.817 1.00 40.17 81 ARG A C 1
ATOM 649 O O . ARG A 1 81 ? 30.805 41.848 25.403 1.00 39.60 81 ARG A O 1
ATOM 657 N N . ALA A 1 82 ? 29.810 40.749 27.109 1.00 39.95 82 ALA A N 1
ATOM 658 C CA . ALA A 1 82 ? 30.613 41.375 28.149 1.00 38.50 82 ALA A CA 1
ATOM 659 C C . ALA A 1 82 ? 31.937 40.612 28.126 1.00 38.58 82 ALA A C 1
ATOM 660 O O . ALA A 1 82 ? 31.954 39.378 28.187 1.00 38.03 82 ALA A O 1
ATOM 662 N N . LYS A 1 83 ? 33.030 41.353 27.973 1.00 38.62 83 LYS A N 1
ATOM 663 C CA . LYS A 1 83 ? 34.383 40.801 27.906 1.00 37.98 83 LYS A CA 1
ATOM 664 C C . LYS A 1 83 ? 35.092 40.952 29.254 1.00 37.18 83 LYS A C 1
ATOM 665 O O . LYS A 1 83 ? 35.916 40.129 29.647 1.00 36.51 83 LYS A O 1
ATOM 671 N N . PHE A 1 84 ? 34.757 42.021 29.956 1.00 35.28 84 PHE A N 1
ATOM 672 C CA . PHE A 1 84 ? 35.352 42.290 31.241 1.00 35.00 84 PHE A CA 1
ATOM 673 C C . PHE A 1 84 ? 34.252 42.366 32.270 1.00 35.28 84 PHE A C 1
ATOM 674 O O . PHE A 1 84 ? 33.179 42.897 32.002 1.00 36.67 84 PHE A O 1
ATOM 682 N N . PHE A 1 85 ? 34.520 41.823 33.445 1.00 34.85 85 PHE A N 1
ATOM 683 C CA . PHE A 1 85 ? 33.539 41.829 34.512 1.00 36.14 85 PHE A CA 1
ATOM 684 C C . PHE A 1 85 ? 34.015 42.745 35.620 1.00 36.79 85 PHE A C 1
ATOM 685 O O . PHE A 1 85 ? 35.197 42.757 35.957 1.00 37.53 85 PHE A O 1
ATOM 693 N N . PRO A 1 86 ? 33.113 43.593 36.148 1.00 38.00 86 PRO A N 1
ATOM 694 C CA . PRO A 1 86 ? 33.511 44.509 37.222 1.00 38.41 86 PRO A CA 1
ATOM 695 C C . PRO A 1 86 ? 33.879 43.778 38.518 1.00 39.01 86 PRO A C 1
ATOM 696 O O . PRO A 1 86 ? 33.626 42.577 38.664 1.00 40.01 86 PRO A O 1
ATOM 700 N N . GLU A 1 87 ? 34.558 44.467 39.424 1.00 38.19 87 GLU A N 1
ATOM 701 C CA . GLU A 1 87 ? 34.909 43.831 40.680 1.00 39.83 87 GLU A CA 1
ATOM 702 C C . GLU A 1 87 ? 33.659 43.735 41.552 1.00 40.42 87 GLU A C 1
ATOM 703 O O . GLU A 1 87 ? 33.477 42.755 42.273 1.00 42.83 87 GLU A O 1
ATOM 709 N N . ASP A 1 88 ? 32.796 44.746 41.445 1.00 39.46 88 ASP A N 1
ATOM 710 C CA . ASP A 1 88 ? 31.529 44.810 42.163 1.00 38.96 88 ASP A CA 1
ATOM 711 C C . ASP A 1 88 ? 30.475 45.335 41.197 1.00 38.11 88 ASP A C 1
ATOM 712 O O . ASP A 1 88 ? 30.507 46.486 40.775 1.00 39.44 88 ASP A O 1
ATOM 717 N N . VAL A 1 89 ? 29.539 44.464 40.863 1.00 37.87 89 VAL A N 1
ATOM 718 C CA . VAL A 1 89 ? 28.437 44.762 39.954 1.00 37.23 89 VAL A CA 1
ATOM 719 C C . VAL A 1 89 ? 27.536 45.929 40.448 1.00 39.62 89 VAL A C 1
ATOM 720 O O . VAL A 1 89 ? 27.039 46.721 39.644 1.00 40.16 89 VAL A O 1
ATOM 724 N N . SER A 1 90 ? 27.415 46.080 41.768 1.00 42.73 90 SER A N 1
ATOM 725 C CA . SER A 1 90 ? 26.579 47.114 42.386 1.00 46.17 90 SER A CA 1
ATOM 726 C C . SER A 1 90 ? 26.932 48.542 42.019 1.00 48.82 90 SER A C 1
ATOM 727 O O . SER A 1 90 ? 26.055 49.338 41.692 1.00 49.55 90 SER A O 1
ATOM 730 N N . GLU A 1 91 ? 28.210 48.881 42.096 1.00 51.43 91 GLU A N 1
ATOM 731 C CA . GLU A 1 91 ? 28.618 50.236 41.779 1.00 54.02 91 GLU A CA 1
ATOM 732 C C . GLU A 1 91 ? 29.298 50.425 40.435 1.00 52.11 91 GLU A C 1
ATOM 733 O O . GLU A 1 91 ? 29.665 51.545 40.082 1.00 53.79 91 GLU A O 1
ATOM 739 N N . GLU A 1 92 ? 29.445 49.353 39.665 1.00 49.01 92 GLU A N 1
ATOM 740 C CA . GLU A 1 92 ? 30.098 49.482 38.374 1.00 45.54 92 GLU A CA 1
ATOM 741 C C . GLU A 1 92 ? 29.209 49.381 37.148 1.00 43.97 92 GLU A C 1
ATOM 742 O O . GLU A 1 92 ? 29.558 49.915 36.101 1.00 45.30 92 GLU A O 1
ATOM 748 N N . LEU A 1 93 ? 28.077 48.690 37.261 1.00 42.29 93 LEU A N 1
ATOM 749 C CA . LEU A 1 93 ? 27.134 48.580 36.142 1.00 40.54 93 LEU A CA 1
ATOM 750 C C . LEU A 1 93 ? 26.101 49.674 36.386 1.00 40.37 93 LEU A C 1
ATOM 751 O O . LEU A 1 93 ? 25.134 49.484 37.114 1.00 41.23 93 LEU A O 1
ATOM 756 N N . ILE A 1 94 ? 26.322 50.826 35.771 1.00 40.38 94 ILE A N 1
ATOM 757 C CA . ILE A 1 94 ? 25.462 51.982 35.968 1.00 40.35 94 ILE A CA 1
ATOM 758 C C . ILE A 1 94 ? 24.083 51.994 35.301 1.00 41.44 94 ILE A C 1
ATOM 759 O O . ILE A 1 94 ? 23.064 52.172 35.976 1.00 43.08 94 ILE A O 1
ATOM 764 N N . GLN A 1 95 ? 24.056 51.838 33.983 1.00 41.48 95 GLN A N 1
ATOM 765 C CA . GLN A 1 95 ? 22.813 51.878 33.234 1.00 40.91 95 GLN A CA 1
ATOM 766 C C . GLN A 1 95 ? 22.081 50.569 33.168 1.00 41.28 95 GLN A C 1
ATOM 767 O O . GLN A 1 95 ? 22.668 49.508 33.360 1.00 42.73 95 GLN A O 1
ATOM 773 N N . GLU A 1 96 ? 20.800 50.659 32.832 1.00 42.45 96 GLU A N 1
ATOM 774 C CA . GLU A 1 96 ? 19.927 49.497 32.748 1.00 43.40 96 GLU A CA 1
ATOM 775 C C . GLU A 1 96 ? 20.298 48.522 31.632 1.00 42.76 96 GLU A C 1
ATOM 776 O O . GLU A 1 96 ? 20.230 47.311 31.829 1.00 43.41 96 GLU A O 1
ATOM 782 N N . ILE A 1 97 ? 20.679 49.040 30.468 1.00 42.28 97 ILE A N 1
ATOM 783 C CA . ILE A 1 97 ? 21.054 48.190 29.331 1.00 41.29 97 ILE A CA 1
ATOM 784 C C . ILE A 1 97 ? 22.301 47.327 29.620 1.00 40.94 97 ILE A C 1
ATOM 785 O O . ILE A 1 97 ? 22.404 46.190 29.145 1.00 40.91 97 ILE A O 1
ATOM 790 N N . THR A 1 98 ? 23.211 47.862 30.437 1.00 39.77 98 THR A N 1
ATOM 791 C CA . THR A 1 98 ? 24.453 47.186 30.828 1.00 36.86 98 THR A CA 1
ATOM 792 C C . THR A 1 98 ? 24.077 46.022 31.737 1.00 36.58 98 THR A C 1
ATOM 793 O O . THR A 1 98 ? 24.425 44.865 31.484 1.00 36.02 98 THR A O 1
ATOM 797 N N . GLN A 1 99 ? 23.338 46.367 32.788 1.00 34.99 99 GLN A N 1
ATOM 798 C CA . GLN A 1 99 ? 22.855 45.433 33.793 1.00 34.55 99 GLN A CA 1
ATOM 799 C C . GLN A 1 99 ? 22.094 44.259 33.179 1.00 35.17 99 GLN A C 1
ATOM 800 O O . GLN A 1 99 ? 22.318 43.101 33.543 1.00 37.67 99 GLN A O 1
ATOM 806 N N . ARG A 1 100 ? 21.213 44.578 32.232 1.00 34.80 100 ARG A N 1
ATOM 807 C CA . ARG A 1 100 ? 20.382 43.605 31.530 1.00 32.90 100 ARG A CA 1
ATOM 808 C C . ARG A 1 100 ? 21.220 42.648 30.723 1.00 32.36 100 ARG A C 1
ATOM 809 O O . ARG A 1 100 ? 20.969 41.445 30.713 1.00 31.74 100 ARG A O 1
ATOM 817 N N . LEU A 1 101 ? 22.216 43.196 30.034 1.00 33.73 101 LEU A N 1
ATOM 818 C CA . LEU A 1 101 ? 23.099 42.386 29.213 1.00 33.27 101 LEU A CA 1
ATOM 819 C C . LEU A 1 101 ? 24.005 41.493 30.044 1.00 32.87 101 LEU A C 1
ATOM 820 O O . LEU A 1 101 ? 24.250 40.354 29.668 1.00 33.61 101 LEU A O 1
ATOM 825 N N . PHE A 1 102 ? 24.473 41.995 31.184 1.00 32.78 102 PHE A N 1
ATOM 826 C CA . PHE A 1 102 ? 25.308 41.197 32.080 1.00 32.72 102 PHE A CA 1
ATOM 827 C C . PHE A 1 102 ? 24.455 40.086 32.692 1.00 34.07 102 PHE A C 1
ATOM 828 O O . PHE A 1 102 ? 24.877 38.935 32.760 1.00 35.45 102 PHE A O 1
ATOM 836 N N . PHE A 1 103 ? 23.238 40.438 33.101 1.00 34.50 103 PHE A N 1
ATOM 837 C CA . PHE A 1 103 ? 22.293 39.492 33.698 1.00 35.84 103 PHE A CA 1
ATOM 838 C C . PHE A 1 103 ? 22.008 38.293 32.804 1.00 35.84 103 PHE A C 1
ATOM 839 O O . PHE A 1 103 ? 22.081 37.144 33.246 1.00 36.20 103 PHE A O 1
ATOM 847 N N . LEU A 1 104 ? 21.667 38.577 31.553 1.00 35.66 104 LEU A N 1
ATOM 848 C CA . LEU A 1 104 ? 21.338 37.546 30.574 1.00 36.29 104 LEU A CA 1
ATOM 849 C C . LEU A 1 104 ? 22.498 36.623 30.213 1.00 35.54 104 LEU A C 1
ATOM 850 O O . LEU A 1 104 ? 22.310 35.419 30.034 1.00 37.92 104 LEU A O 1
ATOM 855 N N . GLN A 1 105 ? 23.688 37.201 30.083 1.00 34.16 105 GLN A N 1
ATOM 856 C CA . GLN A 1 105 ? 24.890 36.452 29.738 1.00 32.96 105 GLN A CA 1
ATOM 857 C C . GLN A 1 105 ? 25.322 35.577 30.906 1.00 33.10 105 GLN A C 1
ATOM 858 O O . GLN A 1 105 ? 25.648 34.399 30.732 1.00 33.38 105 GLN A O 1
ATOM 864 N N . VAL A 1 106 ? 25.314 36.157 32.101 1.00 33.16 106 VAL A N 1
ATOM 865 C CA . VAL A 1 106 ? 25.695 35.413 33.290 1.00 33.82 106 VAL A CA 1
ATOM 866 C C . VAL A 1 106 ? 24.688 34.297 33.548 1.00 34.62 106 VAL A C 1
ATOM 867 O O . VAL A 1 106 ? 25.081 33.155 33.746 1.00 35.81 106 VAL A O 1
ATOM 871 N N . LYS A 1 107 ? 23.396 34.618 33.491 1.00 35.45 107 LYS A N 1
ATOM 872 C CA . LYS A 1 107 ? 22.352 33.620 33.701 1.00 35.05 107 LYS A CA 1
ATOM 873 C C . LYS A 1 107 ? 22.483 32.507 32.676 1.00 35.85 107 LYS A C 1
ATOM 874 O O . LYS A 1 107 ? 22.372 31.330 33.017 1.00 36.08 107 LYS A O 1
ATOM 880 N N . GLU A 1 108 ? 22.755 32.880 31.427 1.00 37.69 108 GLU A N 1
ATOM 881 C CA . GLU A 1 108 ? 22.904 31.894 30.361 1.00 40.06 108 GLU A CA 1
ATOM 882 C C . GLU A 1 108 ? 24.064 30.964 30.678 1.00 40.47 108 GLU A C 1
ATOM 883 O O . GLU A 1 108 ? 23.953 29.754 30.509 1.00 40.79 108 GLU A O 1
ATOM 889 N N . ALA A 1 109 ? 25.162 31.537 31.169 1.00 40.14 109 ALA A N 1
ATOM 890 C CA . ALA A 1 109 ? 26.360 30.778 31.517 1.00 38.45 109 ALA A CA 1
ATOM 891 C C . ALA A 1 109 ? 26.159 29.824 32.703 1.00 37.63 109 ALA A C 1
ATOM 892 O O . ALA A 1 109 ? 26.741 28.745 32.742 1.00 37.79 109 ALA A O 1
ATOM 894 N N . ILE A 1 110 ? 25.335 30.223 33.665 1.00 38.64 110 ILE A N 1
ATOM 895 C CA . ILE A 1 110 ? 25.064 29.401 34.849 1.00 39.15 110 ILE A CA 1
ATOM 896 C C . ILE A 1 110 ? 24.143 28.238 34.492 1.00 40.24 110 ILE A C 1
ATOM 897 O O . ILE A 1 110 ? 24.310 27.116 34.987 1.00 39.34 110 ILE A O 1
ATOM 902 N N . LEU A 1 111 ? 23.174 28.532 33.625 1.00 42.19 111 LEU A N 1
ATOM 903 C CA . LEU A 1 111 ? 22.193 27.561 33.145 1.00 42.94 111 LEU A CA 1
ATOM 904 C C . LEU A 1 111 ? 22.867 26.488 32.279 1.00 45.75 111 LEU A C 1
ATOM 905 O O . LEU A 1 111 ? 22.511 25.310 32.359 1.00 46.92 111 LEU A O 1
ATOM 910 N N . ASN A 1 112 ? 23.856 26.906 31.481 1.00 48.21 112 ASN A N 1
ATOM 911 C CA . ASN A 1 112 ? 24.612 26.011 30.598 1.00 49.79 112 ASN A CA 1
ATOM 912 C C . ASN A 1 112 ? 25.695 25.245 31.340 1.00 50.25 112 ASN A C 1
ATOM 913 O O . ASN A 1 112 ? 26.405 24.435 30.743 1.00 51.79 112 ASN A O 1
ATOM 918 N N . ASP A 1 113 ? 25.841 25.534 32.630 1.00 49.97 113 ASP A N 1
ATOM 919 C CA . ASP A 1 113 ? 26.825 24.878 33.480 1.00 49.71 113 ASP A CA 1
ATOM 920 C C . ASP A 1 113 ? 28.274 25.318 33.250 1.00 49.01 113 ASP A C 1
ATOM 921 O O . ASP A 1 113 ? 29.198 24.663 33.730 1.00 50.44 113 ASP A O 1
ATOM 926 N N . GLU A 1 114 ? 28.471 26.426 32.536 1.00 46.95 114 GLU A N 1
ATOM 927 C CA . GLU A 1 114 ? 29.816 26.953 32.278 1.00 45.64 114 GLU A CA 1
ATOM 928 C C . GLU A 1 114 ? 30.412 27.550 33.563 1.00 43.86 114 GLU A C 1
ATOM 929 O O . GLU A 1 114 ? 31.633 27.655 33.708 1.00 44.83 114 GLU A O 1
ATOM 935 N N . ILE A 1 115 ? 29.528 28.022 34.438 1.00 40.98 115 ILE A N 1
ATOM 936 C CA . ILE A 1 115 ? 29.895 28.595 35.725 1.00 40.16 115 ILE A CA 1
ATOM 937 C C . ILE A 1 115 ? 29.157 27.738 36.745 1.00 40.47 115 ILE A C 1
ATOM 938 O O . ILE A 1 115 ? 27.928 27.656 36.715 1.00 41.38 115 ILE A O 1
ATOM 943 N N . TYR A 1 116 ? 29.902 27.075 37.622 1.00 40.10 116 TYR A N 1
ATOM 944 C CA . TYR A 1 116 ? 29.303 26.220 38.641 1.00 39.29 116 TYR A CA 1
ATOM 945 C C . TYR A 1 116 ? 28.480 26.988 39.672 1.00 38.67 116 TYR A C 1
ATOM 946 O O . TYR A 1 116 ? 28.852 28.085 40.099 1.00 38.05 116 TYR A O 1
ATOM 955 N N . CYS A 1 117 ? 27.351 26.392 40.051 1.00 37.72 117 CYS A N 1
ATOM 956 C CA . CYS A 1 117 ? 26.456 26.963 41.043 1.00 37.63 117 CYS A CA 1
ATOM 957 C C . CYS A 1 117 ? 25.848 25.837 41.847 1.00 37.82 117 CYS A C 1
ATOM 958 O O . CYS A 1 117 ? 25.331 24.872 41.286 1.00 40.79 117 CYS A O 1
ATOM 961 N N . PRO A 1 118 ? 25.949 25.918 43.178 1.00 36.02 118 PRO A N 1
ATOM 962 C CA . PRO A 1 118 ? 25.393 24.886 44.048 1.00 34.37 118 PRO A CA 1
ATOM 963 C C . PRO A 1 118 ? 23.870 24.922 43.925 1.00 35.06 118 PRO A C 1
ATOM 964 O O . PRO A 1 118 ? 23.303 25.944 43.540 1.00 35.04 118 PRO A O 1
ATOM 968 N N . PRO A 1 119 ? 23.191 23.815 44.260 1.00 34.79 119 PRO A N 1
ATOM 969 C CA . PRO A 1 119 ? 21.728 23.693 44.189 1.00 35.01 119 PRO A CA 1
ATOM 970 C C . PRO A 1 119 ? 20.870 24.762 44.871 1.00 35.30 119 PRO A C 1
ATOM 971 O O . PRO A 1 119 ? 20.001 25.345 44.233 1.00 37.93 119 PRO A O 1
ATOM 975 N N . GLU A 1 120 ? 21.107 25.031 46.150 1.00 36.20 120 GLU A N 1
ATOM 976 C CA . GLU A 1 120 ? 20.320 26.038 46.866 1.00 35.74 120 GLU A CA 1
ATOM 977 C C . GLU A 1 120 ? 20.486 27.427 46.271 1.00 35.96 120 GLU A C 1
ATOM 978 O O . GLU A 1 120 ? 19.506 28.149 46.078 1.00 35.44 120 GLU A O 1
ATOM 984 N N . THR A 1 121 ? 21.730 27.786 45.970 1.00 36.88 121 THR A N 1
ATOM 985 C CA . THR A 1 121 ? 22.048 29.078 45.372 1.00 37.13 121 THR A CA 1
ATOM 986 C C . THR A 1 121 ? 21.415 29.190 43.973 1.00 36.90 121 THR A C 1
ATOM 987 O O . THR A 1 121 ? 20.896 30.241 43.608 1.00 37.40 121 THR A O 1
ATOM 991 N N . ALA A 1 122 ? 21.442 28.095 43.212 1.00 36.07 122 ALA A N 1
ATOM 992 C CA . ALA A 1 122 ? 20.860 28.050 41.872 1.00 34.56 122 ALA A CA 1
ATOM 993 C C . ALA A 1 122 ? 19.352 28.322 41.913 1.00 35.49 122 ALA A C 1
ATOM 994 O O . ALA A 1 122 ? 18.815 29.005 41.040 1.00 36.90 122 ALA A O 1
ATOM 996 N N . VAL A 1 123 ? 18.673 27.758 42.912 1.00 34.58 123 VAL A N 1
ATOM 997 C CA . VAL A 1 123 ? 17.233 27.956 43.093 1.00 33.91 123 VAL A CA 1
ATOM 998 C C . VAL A 1 123 ? 16.956 29.423 43.471 1.00 34.11 123 VAL A C 1
ATOM 999 O O . VAL A 1 123 ? 16.013 30.039 42.958 1.00 36.21 123 VAL A O 1
ATOM 1003 N N . LEU A 1 124 ? 17.768 29.973 44.378 1.00 32.76 124 LEU A N 1
ATOM 1004 C CA . LEU A 1 124 ? 17.612 31.359 44.794 1.00 30.34 124 LEU A CA 1
ATOM 1005 C C . LEU A 1 124 ? 17.814 32.249 43.568 1.00 31.12 124 LEU A C 1
ATOM 1006 O O . LEU A 1 124 ? 17.068 33.205 43.372 1.00 34.19 124 LEU A O 1
ATOM 1011 N N . LEU A 1 125 ? 18.788 31.906 42.720 1.00 29.53 125 LEU A N 1
ATOM 1012 C CA . LEU A 1 125 ? 19.051 32.668 41.496 1.00 26.42 125 LEU A CA 1
ATOM 1013 C C . LEU A 1 125 ? 17.841 32.575 40.569 1.00 26.35 125 LEU A C 1
ATOM 1014 O O . LEU A 1 125 ? 17.383 33.582 40.048 1.00 26.05 125 LEU A O 1
ATOM 1019 N N . ALA A 1 126 ? 17.299 31.366 40.427 1.00 26.17 126 ALA A N 1
ATOM 1020 C CA . ALA A 1 126 ? 16.131 31.105 39.598 1.00 26.61 126 ALA A CA 1
ATOM 1021 C C . ALA A 1 126 ? 14.952 32.006 39.949 1.00 28.27 126 ALA A C 1
ATOM 1022 O O . ALA A 1 126 ? 14.321 32.580 39.066 1.00 30.25 126 ALA A O 1
ATOM 1024 N N . SER A 1 127 ? 14.683 32.162 41.239 1.00 29.65 127 SER A N 1
ATOM 1025 C CA . SER A 1 127 ? 13.566 32.991 41.692 1.00 30.45 127 SER A CA 1
ATOM 1026 C C . SER A 1 127 ? 13.722 34.468 41.376 1.00 31.92 127 SER A C 1
ATOM 1027 O O . SER A 1 127 ? 12.728 35.192 41.271 1.00 34.06 127 SER A O 1
ATOM 1030 N N . TYR A 1 128 ? 14.969 34.923 41.301 1.00 32.45 128 TYR A N 1
ATOM 1031 C CA . TYR A 1 128 ? 15.255 36.312 40.976 1.00 32.20 128 TYR A CA 1
ATOM 1032 C C . TYR A 1 128 ? 15.005 36.494 39.491 1.00 34.59 128 TYR A C 1
ATOM 1033 O O . TYR A 1 128 ? 14.562 37.557 39.042 1.00 35.80 128 TYR A O 1
ATOM 1042 N N . ALA A 1 129 ? 15.271 35.430 38.740 1.00 35.05 129 ALA A N 1
ATOM 1043 C CA . ALA A 1 129 ? 15.057 35.420 37.306 1.00 35.25 129 ALA A CA 1
ATOM 1044 C C . ALA A 1 129 ? 13.554 35.408 37.057 1.00 36.15 129 ALA A C 1
ATOM 1045 O O . ALA A 1 129 ? 13.087 36.082 36.145 1.00 39.14 129 ALA A O 1
ATOM 1047 N N . VAL A 1 130 ? 12.793 34.660 37.863 1.00 35.17 130 VAL A N 1
ATOM 1048 C CA . VAL A 1 130 ? 11.344 34.639 37.674 1.00 34.07 130 VAL A CA 1
ATOM 1049 C C . VAL A 1 130 ? 10.765 35.970 38.122 1.00 32.97 130 VAL A C 1
ATOM 1050 O O . VAL A 1 130 ? 9.912 36.525 37.447 1.00 35.82 130 VAL A O 1
ATOM 1054 N N . GLN A 1 131 ? 11.266 36.515 39.223 1.00 31.90 131 GLN A N 1
ATOM 1055 C CA . GLN A 1 131 ? 10.778 37.804 39.684 1.00 33.13 131 GLN A CA 1
ATOM 1056 C C . GLN A 1 131 ? 11.039 38.866 38.609 1.00 34.75 131 GLN A C 1
ATOM 1057 O O . GLN A 1 131 ? 10.225 39.759 38.396 1.00 36.28 131 GLN A O 1
ATOM 1063 N N . ALA A 1 132 ? 12.164 38.736 37.910 1.00 36.09 132 ALA A N 1
ATOM 1064 C CA . ALA A 1 132 ? 12.548 39.672 36.856 1.00 34.53 132 ALA A CA 1
ATOM 1065 C C . ALA A 1 132 ? 11.741 39.529 35.569 1.00 35.40 132 ALA A C 1
ATOM 1066 O O . ALA A 1 132 ? 11.580 40.497 34.834 1.00 36.21 132 ALA A O 1
ATOM 1068 N N . LYS A 1 133 ? 11.268 38.319 35.274 1.00 36.33 133 LYS A N 1
ATOM 1069 C CA . LYS A 1 133 ? 10.486 38.074 34.055 1.00 36.78 133 LYS A CA 1
ATOM 1070 C C . LYS A 1 133 ? 8.988 38.366 34.220 1.00 36.84 133 LYS A C 1
ATOM 1071 O O . LYS A 1 133 ? 8.401 39.109 33.426 1.00 37.72 133 LYS A O 1
ATOM 1077 N N . TYR A 1 134 ? 8.402 37.794 35.271 1.00 35.87 134 TYR A N 1
ATOM 1078 C CA . TYR A 1 134 ? 6.979 37.909 35.578 1.00 35.43 134 TYR A CA 1
ATOM 1079 C C . TYR A 1 134 ? 6.583 39.072 36.467 1.00 35.28 134 TYR A C 1
ATOM 1080 O O . TYR A 1 134 ? 5.448 39.539 36.414 1.00 36.32 134 TYR A O 1
ATOM 1089 N N . GLY A 1 135 ? 7.508 39.528 37.298 1.00 34.70 135 GLY A N 1
ATOM 1090 C CA . GLY A 1 135 ? 7.196 40.609 38.207 1.00 32.09 135 GLY A CA 1
ATOM 1091 C C . GLY A 1 135 ? 6.618 39.989 39.457 1.00 32.69 135 GLY A C 1
ATOM 1092 O O . GLY A 1 135 ? 6.772 38.786 39.683 1.00 31.76 135 GLY A O 1
ATOM 1093 N N . ASP A 1 136 ? 5.912 40.794 40.241 1.00 32.98 136 ASP A N 1
ATOM 1094 C CA . ASP A 1 136 ? 5.309 40.339 41.486 1.00 34.21 136 ASP A CA 1
ATOM 1095 C C . ASP A 1 136 ? 4.464 39.086 41.338 1.00 35.88 136 ASP A C 1
ATOM 1096 O O . ASP A 1 136 ? 3.681 38.954 40.401 1.00 37.56 136 ASP A O 1
ATOM 1101 N N . TYR A 1 137 ? 4.638 38.160 42.271 1.00 37.21 137 TYR A N 1
ATOM 1102 C CA . TYR A 1 137 ? 3.873 36.930 42.258 1.00 37.69 137 TYR A CA 1
ATOM 1103 C C . TYR A 1 137 ? 2.408 37.223 42.567 1.00 39.22 137 TYR A C 1
ATOM 1104 O O . TYR A 1 137 ? 2.089 37.824 43.600 1.00 40.49 137 TYR A O 1
ATOM 1113 N N . ASN A 1 138 ? 1.526 36.776 41.677 1.00 39.51 138 ASN A N 1
ATOM 1114 C CA . ASN A 1 138 ? 0.083 36.944 41.856 1.00 40.63 138 ASN A CA 1
ATOM 1115 C C . ASN A 1 138 ? -0.613 35.584 41.810 1.00 41.38 138 ASN A C 1
ATOM 1116 O O . ASN A 1 138 ? -0.674 34.946 40.761 1.00 40.35 138 ASN A O 1
ATOM 1121 N N . LYS A 1 139 ? -1.164 35.174 42.950 1.00 45.47 139 LYS A N 1
ATOM 1122 C CA . LYS A 1 139 ? -1.848 33.887 43.100 1.00 48.42 139 LYS A CA 1
ATOM 1123 C C . LYS A 1 139 ? -2.915 33.606 42.049 1.00 48.69 139 LYS A C 1
ATOM 1124 O O . LYS A 1 139 ? -3.129 32.452 41.669 1.00 47.55 139 LYS A O 1
ATOM 1130 N N . GLU A 1 140 ? -3.562 34.668 41.573 1.00 50.26 140 GLU A N 1
ATOM 1131 C CA . GLU A 1 140 ? -4.614 34.554 40.568 1.00 52.01 140 GLU A CA 1
ATOM 1132 C C . GLU A 1 140 ? -4.123 34.376 39.123 1.00 51.38 140 GLU A C 1
ATOM 1133 O O . GLU A 1 140 ? -4.705 33.589 38.367 1.00 51.93 140 GLU A O 1
ATOM 1139 N N . ILE A 1 141 ? -3.068 35.102 38.739 1.00 49.63 141 ILE A N 1
ATOM 1140 C CA . ILE A 1 141 ? -2.526 35.020 37.376 1.00 47.39 141 ILE A CA 1
ATOM 1141 C C . ILE A 1 141 ? -1.444 33.943 37.222 1.00 46.34 141 ILE A C 1
ATOM 1142 O O . ILE A 1 141 ? -1.395 33.239 36.208 1.00 46.06 141 ILE A O 1
ATOM 1147 N N . HIS A 1 142 ? -0.593 33.803 38.235 1.00 46.22 142 HIS A N 1
ATOM 1148 C CA . HIS A 1 142 ? 0.489 32.821 38.199 1.00 46.68 142 HIS A CA 1
ATOM 1149 C C . HIS A 1 142 ? 0.014 31.513 38.824 1.00 47.50 142 HIS A C 1
ATOM 1150 O O . HIS A 1 142 ? 0.453 31.114 39.909 1.00 47.04 142 HIS A O 1
ATOM 1157 N N . LYS A 1 143 ? -0.927 30.877 38.125 1.00 50.10 143 LYS A N 1
ATOM 1158 C CA . LYS A 1 143 ? -1.527 29.612 38.546 1.00 53.45 143 LYS A CA 1
ATOM 1159 C C . LYS A 1 143 ? -0.483 28.516 38.442 1.00 54.13 143 LYS A C 1
ATOM 1160 O O . LYS A 1 143 ? 0.427 28.613 37.619 1.00 55.60 143 LYS A O 1
ATOM 1166 N N . PRO A 1 144 ? -0.608 27.449 39.258 1.00 54.50 144 PRO A N 1
ATOM 1167 C CA . PRO A 1 144 ? 0.352 26.337 39.229 1.00 53.19 144 PRO A CA 1
ATOM 1168 C C . PRO A 1 144 ? 0.700 25.879 37.803 1.00 52.14 144 PRO A C 1
ATOM 1169 O O . PRO A 1 144 ? -0.176 25.756 36.935 1.00 53.15 144 PRO A O 1
ATOM 1173 N N . GLY A 1 145 ? 1.997 25.693 37.565 1.00 49.82 145 GLY A N 1
ATOM 1174 C CA . GLY A 1 145 ? 2.472 25.284 36.259 1.00 45.90 145 GLY A CA 1
ATOM 1175 C C . GLY A 1 145 ? 2.940 26.470 35.436 1.00 45.38 145 GLY A C 1
ATOM 1176 O O . GLY A 1 145 ? 3.283 26.317 34.258 1.00 44.68 145 GLY A O 1
ATOM 1177 N N . TYR A 1 146 ? 2.969 27.652 36.055 1.00 45.63 146 TYR A N 1
ATOM 1178 C CA . TYR A 1 146 ? 3.400 28.869 35.365 1.00 45.70 146 TYR A CA 1
ATOM 1179 C C . TYR A 1 146 ? 4.877 28.828 34.996 1.00 46.95 146 TYR A C 1
ATOM 1180 O O . TYR A 1 146 ? 5.290 29.421 33.994 1.00 48.43 146 TYR A O 1
ATOM 1189 N N . LEU A 1 147 ? 5.647 28.063 35.770 1.00 46.66 147 LEU A N 1
ATOM 1190 C CA . LEU A 1 147 ? 7.083 27.923 35.548 1.00 45.66 147 LEU A CA 1
ATOM 1191 C C . LEU A 1 147 ? 7.479 26.640 34.806 1.00 48.23 147 LEU A C 1
ATOM 1192 O O . LEU A 1 147 ? 8.661 26.277 34.769 1.00 50.37 147 LEU A O 1
ATOM 1197 N N . ALA A 1 148 ? 6.504 25.965 34.201 1.00 49.87 148 ALA A N 1
ATOM 1198 C CA . ALA A 1 148 ? 6.768 24.720 33.477 1.00 50.25 148 ALA A CA 1
ATOM 1199 C C . ALA A 1 148 ? 7.447 24.890 32.109 1.00 51.26 148 ALA A C 1
ATOM 1200 O O . ALA A 1 148 ? 8.118 23.972 31.639 1.00 52.37 148 ALA A O 1
ATOM 1202 N N . ASN A 1 149 ? 7.287 26.060 31.490 1.00 53.30 149 ASN A N 1
ATOM 1203 C CA . ASN A 1 149 ? 7.878 26.357 30.176 1.00 54.73 149 ASN A CA 1
ATOM 1204 C C . ASN A 1 149 ? 9.215 27.108 30.275 1.00 54.04 149 ASN A C 1
ATOM 1205 O O . ASN A 1 149 ? 9.830 27.442 29.256 1.00 53.02 149 ASN A O 1
ATOM 1210 N N . ASP A 1 150 ? 9.640 27.385 31.505 1.00 54.03 150 ASP A N 1
ATOM 1211 C CA . ASP A 1 150 ? 10.881 28.112 31.777 1.00 53.15 150 ASP A CA 1
ATOM 1212 C C . ASP A 1 150 ? 12.061 27.204 32.148 1.00 51.99 150 ASP A C 1
ATOM 1213 O O . ASP A 1 150 ? 11.883 26.197 32.840 1.00 51.83 150 ASP A O 1
ATOM 1218 N N . ARG A 1 151 ? 13.250 27.523 31.632 1.00 51.79 151 ARG A N 1
ATOM 1219 C CA . ARG A 1 151 ? 14.444 26.768 32.005 1.00 52.37 151 ARG A CA 1
ATOM 1220 C C . ARG A 1 151 ? 15.019 27.597 33.144 1.00 51.74 151 ARG A C 1
ATOM 1221 O O . ARG A 1 151 ? 15.503 28.720 32.930 1.00 51.57 151 ARG A O 1
ATOM 1229 N N . LEU A 1 152 ? 14.935 27.043 34.352 1.00 50.17 152 LEU A N 1
ATOM 1230 C CA . LEU A 1 152 ? 15.368 27.736 35.553 1.00 47.76 152 LEU A CA 1
ATOM 1231 C C . LEU A 1 152 ? 16.636 27.259 36.227 1.00 46.90 152 LEU A C 1
ATOM 1232 O O . LEU A 1 152 ? 17.396 28.078 36.729 1.00 47.50 152 LEU A O 1
ATOM 1237 N N . LEU A 1 153 ? 16.847 25.949 36.274 1.00 44.68 153 LEU A N 1
ATOM 1238 C CA . LEU A 1 153 ? 18.025 25.402 36.936 1.00 44.04 153 LEU A CA 1
ATOM 1239 C C . LEU A 1 153 ? 19.101 24.846 36.024 1.00 44.52 153 LEU A C 1
ATOM 1240 O O . LEU A 1 153 ? 18.819 24.454 34.894 1.00 45.33 153 LEU A O 1
ATOM 1245 N N . PRO A 1 154 ? 20.370 24.845 36.497 1.00 45.21 154 PRO A N 1
ATOM 1246 C CA . PRO A 1 154 ? 21.484 24.313 35.710 1.00 46.51 154 PRO A CA 1
ATOM 1247 C C . PRO A 1 154 ? 21.170 22.847 35.439 1.00 48.44 154 PRO A C 1
ATOM 1248 O O . PRO A 1 154 ? 20.607 22.159 36.293 1.00 48.84 154 PRO A O 1
ATOM 1252 N N . GLN A 1 155 ? 21.500 22.378 34.245 1.00 51.82 155 GLN A N 1
ATOM 1253 C CA . GLN A 1 155 ? 21.233 20.994 33.892 1.00 54.30 155 GLN A CA 1
ATOM 1254 C C . GLN A 1 155 ? 21.879 20.039 34.904 1.00 54.07 155 GLN A C 1
ATOM 1255 O O . GLN A 1 155 ? 21.265 19.061 35.327 1.00 52.98 155 GLN A O 1
ATOM 1261 N N . ARG A 1 156 ? 23.071 20.392 35.377 1.00 55.77 156 ARG A N 1
ATOM 1262 C CA . ARG A 1 156 ? 23.777 19.547 36.329 1.00 57.28 156 ARG A CA 1
ATOM 1263 C C . ARG A 1 156 ? 23.238 19.501 37.758 1.00 57.22 156 ARG A C 1
ATOM 1264 O O . ARG A 1 156 ? 23.578 18.580 38.491 1.00 57.94 156 ARG A O 1
ATOM 1272 N N . VAL A 1 157 ? 22.413 20.470 38.169 1.00 57.64 157 VAL A N 1
ATOM 1273 C CA . VAL A 1 157 ? 21.845 20.414 39.526 1.00 57.54 157 VAL A CA 1
ATOM 1274 C C . VAL A 1 157 ? 20.567 19.576 39.496 1.00 59.12 157 VAL A C 1
ATOM 1275 O O . VAL A 1 157 ? 20.213 18.947 40.492 1.00 59.30 157 VAL A O 1
ATOM 1279 N N . LEU A 1 158 ? 19.893 19.561 38.344 1.00 60.15 158 LEU A N 1
ATOM 1280 C CA . LEU A 1 158 ? 18.666 18.781 38.167 1.00 62.29 158 LEU A CA 1
ATOM 1281 C C . LEU A 1 158 ? 19.010 17.297 38.117 1.00 65.46 158 LEU A C 1
ATOM 1282 O O . LEU A 1 158 ? 18.203 16.446 38.494 1.00 66.67 158 LEU A O 1
ATOM 1287 N N . GLU A 1 159 ? 20.211 17.000 37.630 1.00 69.01 159 GLU A N 1
ATOM 1288 C CA . GLU A 1 159 ? 20.684 15.631 37.520 1.00 72.59 159 GLU A CA 1
ATOM 1289 C C . GLU A 1 159 ? 21.224 15.120 38.862 1.00 74.79 159 GLU A C 1
ATOM 1290 O O . GLU A 1 159 ? 20.890 14.014 39.287 1.00 75.06 159 GLU A O 1
ATOM 1296 N N . GLN A 1 160 ? 21.997 15.947 39.561 1.00 77.66 160 GLN A N 1
ATOM 1297 C CA . GLN A 1 160 ? 22.560 15.548 40.850 1.00 81.04 160 GLN A CA 1
ATOM 1298 C C . GLN A 1 160 ? 21.527 15.544 41.981 1.00 82.29 160 GLN A C 1
ATOM 1299 O O . GLN A 1 160 ? 21.762 14.965 43.046 1.00 83.02 160 GLN A O 1
ATOM 1305 N N . HIS A 1 161 ? 20.382 16.181 41.746 1.00 83.49 161 HIS A N 1
ATOM 1306 C CA . HIS A 1 161 ? 19.329 16.238 42.755 1.00 83.68 161 HIS A CA 1
ATOM 1307 C C . HIS A 1 161 ? 18.006 15.604 42.357 1.00 83.02 161 HIS A C 1
ATOM 1308 O O . HIS A 1 161 ? 17.353 16.002 41.383 1.00 82.51 161 HIS A O 1
ATOM 1315 N N . LYS A 1 162 ? 17.614 14.632 43.173 1.00 82.10 162 LYS A N 1
ATOM 1316 C CA . LYS A 1 162 ? 16.396 13.855 43.000 1.00 80.62 162 LYS A CA 1
ATOM 1317 C C . LYS A 1 162 ? 15.093 14.557 43.441 1.00 77.89 162 LYS A C 1
ATOM 1318 O O . LYS A 1 162 ? 14.638 14.398 44.580 1.00 78.25 162 LYS A O 1
ATOM 1324 N N . LEU A 1 163 ? 14.525 15.354 42.532 1.00 73.55 163 LEU A N 1
ATOM 1325 C CA . LEU A 1 163 ? 13.263 16.083 42.749 1.00 69.03 163 LEU A CA 1
ATOM 1326 C C . LEU A 1 163 ? 12.508 16.105 41.423 1.00 67.88 163 LEU A C 1
ATOM 1327 O O . LEU A 1 163 ? 13.123 16.277 40.370 1.00 68.16 163 LEU A O 1
ATOM 1332 N N . THR A 1 164 ? 11.187 15.945 41.467 1.00 66.40 164 THR A N 1
ATOM 1333 C CA . THR A 1 164 ? 10.385 15.950 40.244 1.00 66.42 164 THR A CA 1
ATOM 1334 C C . THR A 1 164 ? 10.399 17.340 39.623 1.00 65.94 164 THR A C 1
ATOM 1335 O O . THR A 1 164 ? 10.976 18.260 40.189 1.00 66.25 164 THR A O 1
ATOM 1339 N N . LYS A 1 165 ? 9.770 17.493 38.462 1.00 66.47 165 LYS A N 1
ATOM 1340 C CA . LYS A 1 165 ? 9.733 18.787 37.779 1.00 66.82 165 LYS A CA 1
ATOM 1341 C C . LYS A 1 165 ? 8.928 19.821 38.567 1.00 66.84 165 LYS A C 1
ATOM 1342 O O . LYS A 1 165 ? 9.368 20.957 38.740 1.00 67.83 165 LYS A O 1
ATOM 1348 N N . GLU A 1 166 ? 7.756 19.416 39.050 1.00 65.98 166 GLU A N 1
ATOM 1349 C CA . GLU A 1 166 ? 6.883 20.301 39.817 1.00 64.38 166 GLU A CA 1
ATOM 1350 C C . GLU A 1 166 ? 7.419 20.634 41.205 1.00 61.79 166 GLU A C 1
ATOM 1351 O O . GLU A 1 166 ? 7.058 21.660 41.775 1.00 62.03 166 GLU A O 1
ATOM 1357 N N . GLN A 1 167 ? 8.277 19.774 41.748 1.00 58.61 167 GLN A N 1
ATOM 1358 C CA . GLN A 1 167 ? 8.858 20.022 43.062 1.00 56.02 167 GLN A CA 1
ATOM 1359 C C . GLN A 1 167 ? 9.850 21.169 42.990 1.00 54.03 167 GLN A C 1
ATOM 1360 O O . GLN A 1 167 ? 9.857 22.040 43.856 1.00 54.07 167 GLN A O 1
ATOM 1366 N N . TRP A 1 168 ? 10.698 21.150 41.963 1.00 52.52 168 TRP A N 1
ATOM 1367 C CA . TRP A 1 168 ? 11.685 22.208 41.747 1.00 51.59 168 TRP A CA 1
ATOM 1368 C C . TRP A 1 168 ? 10.956 23.530 41.509 1.00 52.24 168 TRP A C 1
ATOM 1369 O O . TRP A 1 168 ? 11.364 24.577 42.014 1.00 53.13 168 TRP A O 1
ATOM 1380 N N . GLU A 1 169 ? 9.867 23.470 40.749 1.00 53.32 169 GLU A N 1
ATOM 1381 C CA . GLU A 1 169 ? 9.081 24.659 40.438 1.00 54.57 169 GLU A CA 1
ATOM 1382 C C . GLU A 1 169 ? 8.379 25.237 41.664 1.00 52.77 169 GLU A C 1
ATOM 1383 O O . GLU A 1 169 ? 8.057 26.428 41.706 1.00 52.59 169 GLU A O 1
ATOM 1389 N N . GLU A 1 170 ? 8.188 24.391 42.672 1.00 51.72 170 GLU A N 1
ATOM 1390 C CA . GLU A 1 170 ? 7.562 24.803 43.920 1.00 52.16 170 GLU A CA 1
ATOM 1391 C C . GLU A 1 170 ? 8.610 25.478 44.792 1.00 50.40 170 GLU A C 1
ATOM 1392 O O . GLU A 1 170 ? 8.304 26.421 45.515 1.00 52.68 170 GLU A O 1
ATOM 1398 N N . ARG A 1 171 ? 9.838 24.967 44.740 1.00 46.20 171 ARG A N 1
ATOM 1399 C CA . ARG A 1 171 ? 10.948 25.531 45.501 1.00 43.09 171 ARG A CA 1
ATOM 1400 C C . ARG A 1 171 ? 11.197 26.981 45.057 1.00 40.07 171 ARG A C 1
ATOM 1401 O O . ARG A 1 171 ? 11.359 27.877 45.883 1.00 39.36 171 ARG A O 1
ATOM 1409 N N . ILE A 1 172 ? 11.216 27.187 43.741 1.00 38.53 172 ILE A N 1
ATOM 1410 C CA . ILE A 1 172 ? 11.429 28.498 43.123 1.00 37.86 172 ILE A CA 1
ATOM 1411 C C . ILE A 1 172 ? 10.224 29.423 43.350 1.00 39.64 172 ILE A C 1
ATOM 1412 O O . ILE A 1 172 ? 10.380 30.631 43.550 1.00 42.07 172 ILE A O 1
ATOM 1417 N N . GLN A 1 173 ? 9.027 28.845 43.326 1.00 40.49 173 GLN A N 1
ATOM 1418 C CA . GLN A 1 173 ? 7.799 29.592 43.548 1.00 41.20 173 GLN A CA 1
ATOM 1419 C C . GLN A 1 173 ? 7.809 30.161 44.976 1.00 39.48 173 GLN A C 1
ATOM 1420 O O . GLN A 1 173 ? 7.533 31.341 45.179 1.00 40.57 173 GLN A O 1
ATOM 1426 N N . ASN A 1 174 ? 8.202 29.340 45.949 1.00 38.43 174 ASN A N 1
ATOM 1427 C CA . ASN A 1 174 ? 8.260 29.767 47.349 1.00 38.20 174 ASN A CA 1
ATOM 1428 C C . ASN A 1 174 ? 9.171 30.983 47.547 1.00 36.19 174 ASN A C 1
ATOM 1429 O O . ASN A 1 174 ? 8.891 31.836 48.380 1.00 37.19 174 ASN A O 1
ATOM 1434 N N . TRP A 1 175 ? 10.270 31.039 46.797 1.00 34.53 175 TRP A N 1
ATOM 1435 C CA . TRP A 1 175 ? 11.212 32.155 46.868 1.00 33.09 175 TRP A CA 1
ATOM 1436 C C . TRP A 1 175 ? 10.653 33.360 46.115 1.00 34.03 175 TRP A C 1
ATOM 1437 O O . TRP A 1 175 ? 10.802 34.489 46.568 1.00 35.82 175 TRP A O 1
ATOM 1448 N N . HIS A 1 176 ? 10.011 33.114 44.971 1.00 34.34 176 HIS A N 1
ATOM 1449 C CA . HIS A 1 176 ? 9.416 34.179 44.150 1.00 34.49 176 HIS A CA 1
ATOM 1450 C C . HIS A 1 176 ? 8.450 35.014 44.989 1.00 35.05 176 HIS A C 1
ATOM 1451 O O . HIS A 1 176 ? 8.511 36.242 44.980 1.00 35.25 176 HIS A O 1
ATOM 1458 N N . GLU A 1 177 ? 7.586 34.337 45.739 1.00 36.26 177 GLU A N 1
ATOM 1459 C CA . GLU A 1 177 ? 6.613 35.011 46.585 1.00 38.74 177 GLU A CA 1
ATOM 1460 C C . GLU A 1 177 ? 7.237 36.024 47.530 1.00 39.14 177 GLU A C 1
ATOM 1461 O O . GLU A 1 177 ? 6.638 37.051 47.825 1.00 40.80 177 GLU A O 1
ATOM 1467 N N . GLU A 1 178 ? 8.434 35.722 48.015 1.00 38.39 178 GLU A N 1
ATOM 1468 C CA . GLU A 1 178 ? 9.107 36.595 48.964 1.00 38.31 178 GLU A CA 1
ATOM 1469 C C . GLU A 1 178 ? 9.850 37.782 48.361 1.00 39.17 178 GLU A C 1
ATOM 1470 O O . GLU A 1 178 ? 10.344 38.650 49.089 1.00 40.61 178 GLU A O 1
ATOM 1476 N N . HIS A 1 179 ? 9.874 37.849 47.032 1.00 39.86 179 HIS A N 1
ATOM 1477 C CA . HIS A 1 179 ? 10.547 38.938 46.327 1.00 40.45 179 HIS A CA 1
ATOM 1478 C C . HIS A 1 179 ? 9.565 40.020 45.916 1.00 43.44 179 HIS A C 1
ATOM 1479 O O . HIS A 1 179 ? 9.933 40.911 45.160 1.00 44.34 179 HIS A O 1
ATOM 1486 N N . ARG A 1 180 ? 8.322 39.935 46.394 1.00 46.84 180 ARG A N 1
ATOM 1487 C CA . ARG A 1 180 ? 7.287 40.917 46.055 1.00 48.80 180 ARG A CA 1
ATOM 1488 C C . ARG A 1 180 ? 7.723 42.365 46.268 1.00 47.28 180 ARG A C 1
ATOM 1489 O O . ARG A 1 180 ? 8.222 42.719 47.340 1.00 47.21 180 ARG A O 1
ATOM 1497 N N . GLY A 1 181 ? 7.526 43.185 45.232 1.00 45.46 181 GLY A N 1
ATOM 1498 C CA . GLY A 1 181 ? 7.880 44.595 45.283 1.00 42.91 181 GLY A CA 1
ATOM 1499 C C . GLY A 1 181 ? 9.175 44.932 44.571 1.00 42.17 181 GLY A C 1
ATOM 1500 O O . GLY A 1 181 ? 9.438 46.088 44.250 1.00 42.41 181 GLY A O 1
ATOM 1501 N N . MET A 1 182 ? 9.975 43.906 44.306 1.00 41.36 182 MET A N 1
ATOM 1502 C CA . MET A 1 182 ? 11.265 44.053 43.646 1.00 40.28 182 MET A CA 1
ATOM 1503 C C . MET A 1 182 ? 11.145 44.345 42.140 1.00 39.05 182 MET A C 1
ATOM 1504 O O . MET A 1 182 ? 10.628 43.529 41.371 1.00 38.98 182 MET A O 1
ATOM 1509 N N . LEU A 1 183 ? 11.614 45.520 41.727 1.00 37.07 183 LEU A N 1
ATOM 1510 C CA . LEU A 1 183 ? 11.560 45.912 40.322 1.00 36.19 183 LEU A CA 1
ATOM 1511 C C . LEU A 1 183 ? 12.479 45.034 39.471 1.00 37.08 183 LEU A C 1
ATOM 1512 O O . LEU A 1 183 ? 13.328 44.320 40.000 1.00 38.82 183 LEU A O 1
ATOM 1517 N N . ARG A 1 184 ? 12.283 45.057 38.159 1.00 36.57 184 ARG A N 1
ATOM 1518 C CA . ARG A 1 184 ? 13.093 44.240 37.268 1.00 39.00 184 ARG A CA 1
ATOM 1519 C C . ARG A 1 184 ? 14.586 44.537 37.409 1.00 38.90 184 ARG A C 1
ATOM 1520 O O . ARG A 1 184 ? 15.397 43.626 37.541 1.00 37.59 184 ARG A O 1
ATOM 1528 N N . GLU A 1 185 ? 14.937 45.815 37.402 1.00 40.89 185 GLU A N 1
ATOM 1529 C CA . GLU A 1 185 ? 16.328 46.221 37.528 1.00 42.14 185 GLU A CA 1
ATOM 1530 C C . GLU A 1 185 ? 16.939 45.734 38.836 1.00 41.10 185 GLU A C 1
ATOM 1531 O O . GLU A 1 185 ? 18.084 45.297 38.859 1.00 42.54 185 GLU A O 1
ATOM 1537 N N . ASP A 1 186 ? 16.170 45.808 39.921 1.00 40.36 186 ASP A N 1
ATOM 1538 C CA . ASP A 1 186 ? 16.632 45.374 41.242 1.00 39.24 186 ASP A CA 1
ATOM 1539 C C . ASP A 1 186 ? 16.818 43.856 41.303 1.00 38.40 186 ASP A C 1
ATOM 1540 O O . ASP A 1 186 ? 17.756 43.354 41.926 1.00 39.43 186 ASP A O 1
ATOM 1545 N N . SER A 1 187 ? 15.889 43.145 40.669 1.00 37.53 187 SER A N 1
ATOM 1546 C CA . SER A 1 187 ? 15.867 41.688 40.613 1.00 35.31 187 SER A CA 1
ATOM 1547 C C . SER A 1 187 ? 17.075 41.120 39.842 1.00 35.44 187 SER A C 1
ATOM 1548 O O . SER A 1 187 ? 17.670 40.116 40.251 1.00 36.58 187 SER A O 1
ATOM 1551 N N . MET A 1 188 ? 17.436 41.780 38.740 1.00 34.28 188 MET A N 1
ATOM 1552 C CA . MET A 1 188 ? 18.571 41.371 37.917 1.00 34.33 188 MET A CA 1
ATOM 1553 C C . MET A 1 188 ? 19.876 41.657 38.639 1.00 35.51 188 MET A C 1
ATOM 1554 O O . MET A 1 188 ? 20.821 40.872 38.554 1.00 37.75 188 MET A O 1
ATOM 1559 N N . MET A 1 189 ? 19.918 42.787 39.346 1.00 35.37 189 MET A N 1
ATOM 1560 C CA . MET A 1 189 ? 21.092 43.178 40.114 1.00 35.21 189 MET A CA 1
ATOM 1561 C C . MET A 1 189 ? 21.303 42.274 41.313 1.00 34.71 189 MET A C 1
ATOM 1562 O O . MET A 1 189 ? 22.433 41.928 41.635 1.00 38.17 189 MET A O 1
ATOM 1567 N N . GLU A 1 190 ? 20.217 41.878 41.966 1.00 34.54 190 GLU A N 1
ATOM 1568 C CA . GLU A 1 190 ? 20.316 40.992 43.113 1.00 34.56 190 GLU A CA 1
ATOM 1569 C C . GLU A 1 190 ? 20.841 39.655 42.620 1.00 33.47 190 GLU A C 1
ATOM 1570 O O . GLU A 1 190 ? 21.603 38.993 43.314 1.00 35.27 190 GLU A O 1
ATOM 1576 N N . TYR A 1 191 ? 20.453 39.298 41.394 1.00 33.99 191 TYR A N 1
ATOM 1577 C CA . TYR A 1 191 ? 20.872 38.061 40.726 1.00 32.08 191 TYR A CA 1
ATOM 1578 C C . TYR A 1 191 ? 22.385 38.112 40.501 1.00 32.45 191 TYR A C 1
ATOM 1579 O O . TYR A 1 191 ? 23.114 37.177 40.843 1.00 32.36 191 TYR A O 1
ATOM 1588 N N . LEU A 1 192 ? 22.831 39.215 39.906 1.00 32.12 192 LEU A N 1
ATOM 1589 C CA . LEU A 1 192 ? 24.241 39.447 39.612 1.00 32.64 192 LEU A CA 1
ATOM 1590 C C . LEU A 1 192 ? 25.091 39.574 40.872 1.00 33.72 192 LEU A C 1
ATOM 1591 O O . LEU A 1 192 ? 26.272 39.243 40.852 1.00 36.90 192 LEU A O 1
ATOM 1596 N N . LYS A 1 193 ? 24.493 40.069 41.953 1.00 34.60 193 LYS A N 1
ATOM 1597 C CA . LYS A 1 193 ? 25.191 40.210 43.227 1.00 34.13 193 LYS A CA 1
ATOM 1598 C C . LYS A 1 193 ? 25.537 38.839 43.806 1.00 34.28 193 LYS A C 1
ATOM 1599 O O . LYS A 1 193 ? 26.582 38.678 44.433 1.00 35.76 193 LYS A O 1
ATOM 1605 N N . ILE A 1 194 ? 24.661 37.857 43.586 1.00 34.45 194 ILE A N 1
ATOM 1606 C CA . ILE A 1 194 ? 24.872 36.493 44.073 1.00 33.92 194 ILE A CA 1
ATOM 1607 C C . ILE A 1 194 ? 25.767 35.738 43.105 1.00 34.06 194 ILE A C 1
ATOM 1608 O O . ILE A 1 194 ? 26.596 34.919 43.511 1.00 37.19 194 ILE A O 1
ATOM 1613 N N . ALA A 1 195 ? 25.596 36.027 41.823 1.00 31.16 195 ALA A N 1
ATOM 1614 C CA . ALA A 1 195 ? 26.377 35.389 40.787 1.00 28.47 195 ALA A CA 1
ATOM 1615 C C . ALA A 1 195 ? 27.851 35.805 40.795 1.00 28.72 195 ALA A C 1
ATOM 1616 O O . ALA A 1 195 ? 28.718 34.980 40.530 1.00 29.81 195 ALA A O 1
ATOM 1618 N N . GLN A 1 196 ? 28.146 37.06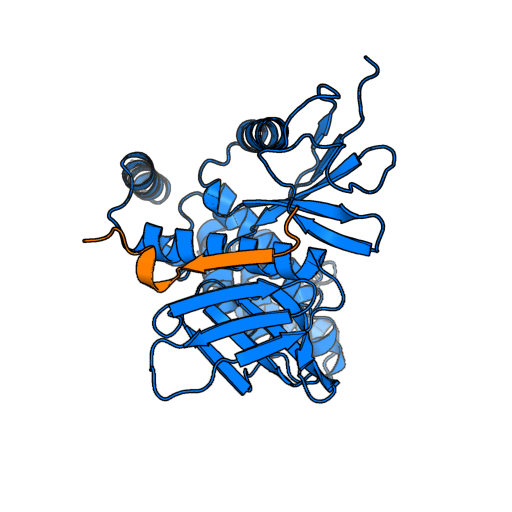0 41.121 1.00 28.54 196 GLN A N 1
ATOM 1619 C CA . GLN A 1 196 ? 29.532 37.530 41.136 1.00 31.29 196 GLN A CA 1
ATOM 1620 C C . GLN A 1 196 ? 30.438 36.912 42.220 1.00 34.00 196 GLN A C 1
ATOM 1621 O O . GLN A 1 196 ? 31.665 37.042 42.164 1.00 35.86 196 GLN A O 1
ATOM 1627 N N . ASP A 1 197 ? 29.830 36.246 43.199 1.00 35.44 197 ASP A N 1
ATOM 1628 C CA . ASP A 1 197 ? 30.573 35.598 44.271 1.00 35.42 197 ASP A CA 1
ATOM 1629 C C . ASP A 1 197 ? 30.831 34.134 43.970 1.00 35.20 197 ASP A C 1
ATOM 1630 O O . ASP A 1 197 ? 31.490 33.444 44.746 1.00 36.00 197 ASP A O 1
ATOM 1635 N N . LEU A 1 198 ? 30.260 33.645 42.874 1.00 35.76 198 LEU A N 1
ATOM 1636 C CA . LEU A 1 198 ? 30.488 32.269 42.467 1.00 37.09 198 LEU A CA 1
ATOM 1637 C C . LEU A 1 198 ? 31.952 32.177 42.029 1.00 39.66 198 LEU A C 1
ATOM 1638 O O . LEU A 1 198 ? 32.489 33.098 41.418 1.00 40.31 198 LEU A O 1
ATOM 1643 N N . GLU A 1 199 ? 32.590 31.063 42.359 1.00 42.55 199 GLU A N 1
ATOM 1644 C CA . GLU A 1 199 ? 34.001 30.844 42.059 1.00 42.69 199 GLU A CA 1
ATOM 1645 C C . GLU A 1 199 ? 34.430 31.017 40.600 1.00 39.50 199 GLU A C 1
ATOM 1646 O O . GLU A 1 199 ? 35.453 31.643 40.331 1.00 39.20 199 GLU A O 1
ATOM 1652 N N . MET A 1 200 ? 33.630 30.511 39.665 1.00 37.15 200 MET A N 1
ATOM 1653 C CA . MET A 1 200 ? 33.955 30.585 38.238 1.00 35.47 200 MET A CA 1
ATOM 1654 C C . MET A 1 200 ? 33.509 31.838 37.462 1.00 35.85 200 MET A C 1
ATOM 1655 O O . MET A 1 200 ? 33.874 32.016 36.290 1.00 35.58 200 MET A O 1
ATOM 1660 N N . TYR A 1 201 ? 32.729 32.702 38.109 1.00 35.39 201 TYR A N 1
ATOM 1661 C CA . TYR A 1 201 ? 32.224 33.920 37.477 1.00 35.63 201 TYR A CA 1
ATOM 1662 C C . TYR A 1 201 ? 33.328 34.876 37.014 1.00 36.87 201 TYR A C 1
ATOM 1663 O O . TYR A 1 201 ? 34.279 35.150 37.748 1.00 37.87 201 TYR A O 1
ATOM 1672 N N . GLY A 1 202 ? 33.206 35.358 35.780 1.00 37.25 202 GLY A N 1
ATOM 1673 C CA . GLY A 1 202 ? 34.182 36.291 35.249 1.00 35.88 202 GLY A CA 1
ATOM 1674 C C . GLY A 1 202 ? 35.599 35.785 35.053 1.00 35.44 202 GLY A C 1
ATOM 1675 O O . GLY A 1 202 ? 36.519 36.590 35.015 1.00 33.78 202 GLY A O 1
ATOM 1676 N N . VAL A 1 203 ? 35.778 34.469 34.936 1.00 35.79 203 VAL A N 1
ATOM 1677 C CA . VAL A 1 203 ? 37.101 33.875 34.726 1.00 36.18 203 VAL A CA 1
ATOM 1678 C C . VAL A 1 203 ? 37.251 33.358 33.298 1.00 38.69 203 VAL A C 1
ATOM 1679 O O . VAL A 1 203 ? 36.382 32.645 32.790 1.00 40.19 203 VAL A O 1
ATOM 1683 N N . ASN A 1 204 ? 38.348 33.740 32.651 1.00 38.42 204 ASN A N 1
ATOM 1684 C CA . ASN A 1 204 ? 38.629 33.301 31.292 1.00 38.26 204 ASN A CA 1
ATOM 1685 C C . ASN A 1 204 ? 39.608 32.142 31.395 1.00 38.63 204 ASN A C 1
ATOM 1686 O O . ASN A 1 204 ? 40.752 32.329 31.805 1.00 42.62 204 ASN A O 1
ATOM 1691 N N . TYR A 1 205 ? 39.150 30.945 31.041 1.00 38.03 205 TYR A N 1
ATOM 1692 C CA . TYR A 1 205 ? 39.976 29.736 31.112 1.00 35.90 205 TYR A CA 1
ATOM 1693 C C . TYR A 1 205 ? 40.749 29.398 29.855 1.00 35.88 205 TYR A C 1
ATOM 1694 O O . TYR A 1 205 ? 40.226 29.469 28.745 1.00 37.50 205 TYR A O 1
ATOM 1703 N N . PHE A 1 206 ? 41.991 28.982 30.056 1.00 34.85 206 PHE A N 1
ATOM 1704 C CA . PHE A 1 206 ? 42.870 28.603 28.963 1.00 34.21 206 PHE A CA 1
ATOM 1705 C C . PHE A 1 206 ? 43.517 27.267 29.303 1.00 35.50 206 PHE A C 1
ATOM 1706 O O . PHE A 1 206 ? 44.017 27.076 30.414 1.00 35.69 206 PHE A O 1
ATOM 1714 N N . GLU A 1 207 ? 43.447 26.325 28.365 1.00 38.61 207 GLU A N 1
ATOM 1715 C CA . GLU A 1 207 ? 44.041 25.005 28.553 1.00 41.70 207 GLU A CA 1
ATOM 1716 C C . GLU A 1 207 ? 45.558 25.140 28.318 1.00 41.44 207 GLU A C 1
ATOM 1717 O O . GLU A 1 207 ? 45.997 25.568 27.245 1.00 41.63 207 GLU A O 1
ATOM 1723 N N . ILE A 1 208 ? 46.345 24.848 29.353 1.00 39.29 208 ILE A N 1
ATOM 1724 C CA . ILE A 1 208 ? 47.798 24.951 29.273 1.00 36.74 208 ILE A CA 1
ATOM 1725 C C . ILE A 1 208 ? 48.470 23.716 29.867 1.00 38.43 208 ILE A C 1
ATOM 1726 O O . ILE A 1 208 ? 47.798 22.788 30.320 1.00 38.22 208 ILE A O 1
ATOM 1731 N N . LYS A 1 209 ? 49.800 23.703 29.833 1.00 39.87 209 LYS A N 1
ATOM 1732 C CA . LYS A 1 209 ? 50.606 22.614 30.400 1.00 42.00 209 LYS A CA 1
ATOM 1733 C C . LYS A 1 209 ? 51.860 23.249 30.998 1.00 43.67 209 LYS A C 1
ATOM 1734 O O . LYS A 1 209 ? 52.258 24.330 30.572 1.00 43.97 209 LYS A O 1
ATOM 1740 N N . ASN A 1 210 ? 52.467 22.616 32.003 1.00 46.94 210 ASN A N 1
ATOM 1741 C CA . ASN A 1 210 ? 53.702 23.169 32.577 1.00 50.05 210 ASN A CA 1
ATOM 1742 C C . ASN A 1 210 ? 54.952 22.543 31.943 1.00 53.20 210 ASN A C 1
ATOM 1743 O O . ASN A 1 210 ? 54.843 21.767 30.978 1.00 52.39 210 ASN A O 1
ATOM 1748 N N . LYS A 1 211 ? 56.131 22.908 32.448 1.00 57.53 211 LYS A N 1
ATOM 1749 C CA . LYS A 1 211 ? 57.389 22.388 31.904 1.00 60.95 211 LYS A CA 1
ATOM 1750 C C . LYS A 1 211 ? 57.401 20.856 31.818 1.00 61.59 211 LYS A C 1
ATOM 1751 O O . LYS A 1 211 ? 57.781 20.292 30.786 1.00 61.70 211 LYS A O 1
ATOM 1757 N N . LYS A 1 212 ? 56.902 20.207 32.875 1.00 62.24 212 LYS A N 1
ATOM 1758 C CA . LYS A 1 212 ? 56.820 18.745 32.968 1.00 62.33 212 LYS A CA 1
ATOM 1759 C C . LYS A 1 212 ? 55.935 18.179 31.867 1.00 61.00 212 LYS A C 1
ATOM 1760 O O . LYS A 1 212 ? 56.366 17.329 31.088 1.00 62.30 212 LYS A O 1
ATOM 1766 N N . GLY A 1 213 ? 54.693 18.650 31.813 1.00 59.36 213 GLY A N 1
ATOM 1767 C CA . GLY A 1 213 ? 53.766 18.189 30.794 1.00 57.73 213 GLY A CA 1
ATOM 1768 C C . GLY A 1 213 ? 52.344 18.015 31.294 1.00 57.25 213 GLY A C 1
ATOM 1769 O O . GLY A 1 213 ? 51.425 17.760 30.503 1.00 57.65 213 GLY A O 1
ATOM 1770 N N . THR A 1 214 ? 52.159 18.152 32.606 1.00 56.22 214 THR A N 1
ATOM 1771 C CA . THR A 1 214 ? 50.844 18.006 33.224 1.00 55.51 214 THR A CA 1
ATOM 1772 C C . THR A 1 214 ? 49.874 19.089 32.736 1.00 53.45 214 THR A C 1
ATOM 1773 O O . THR A 1 214 ? 50.239 20.259 32.625 1.00 51.90 214 THR A O 1
ATOM 1777 N N . GLU A 1 215 ? 48.663 18.666 32.373 1.00 52.63 215 GLU A N 1
ATOM 1778 C CA . GLU A 1 215 ? 47.625 19.567 31.873 1.00 51.01 215 GLU A CA 1
ATOM 1779 C C . GLU A 1 215 ? 47.015 20.394 33.003 1.00 48.97 215 GLU A C 1
ATOM 1780 O O . GLU A 1 215 ? 46.601 19.850 34.026 1.00 50.43 215 GLU A O 1
ATOM 1786 N N . LEU A 1 216 ? 47.003 21.713 32.821 1.00 45.42 216 LEU A N 1
ATOM 1787 C CA . LEU A 1 216 ? 46.466 22.646 33.808 1.00 40.96 216 LEU A CA 1
ATOM 1788 C C . LEU A 1 216 ? 45.469 23.586 33.136 1.00 39.72 216 LEU A C 1
ATOM 1789 O O . LEU A 1 216 ? 45.089 23.390 31.976 1.00 39.14 216 LEU A O 1
ATOM 1794 N N . TRP A 1 217 ? 45.051 24.600 33.893 1.00 37.86 217 TRP A N 1
ATOM 1795 C CA . TRP A 1 217 ? 44.129 25.633 33.432 1.00 35.99 217 TRP A CA 1
ATOM 1796 C C . TRP A 1 217 ? 44.685 26.950 33.903 1.00 33.62 217 TRP A C 1
ATOM 1797 O O . TRP A 1 217 ? 45.187 27.050 35.015 1.00 34.27 217 TRP A O 1
ATOM 1808 N N . LEU A 1 218 ? 44.636 27.949 33.039 1.00 32.39 218 LEU A N 1
ATOM 1809 C CA . LEU A 1 218 ? 45.075 29.277 33.411 1.00 31.52 218 LEU A CA 1
ATOM 1810 C C . LEU A 1 218 ? 43.767 30.038 33.417 1.00 32.29 218 LEU A C 1
ATOM 1811 O O . LEU A 1 218 ? 42.919 29.835 32.557 1.00 31.80 218 LEU A O 1
ATOM 1816 N N . GLY A 1 219 ? 43.554 30.815 34.464 1.00 32.72 219 GLY A N 1
ATOM 1817 C CA . GLY A 1 219 ? 42.347 31.597 34.557 1.00 30.67 219 GLY A CA 1
ATOM 1818 C C . GLY A 1 219 ? 42.735 33.053 34.618 1.00 31.17 219 GLY A C 1
ATOM 1819 O O . GLY A 1 219 ? 43.639 33.419 35.364 1.00 31.25 219 GLY A O 1
ATOM 1820 N N . VAL A 1 220 ? 42.114 33.867 33.770 1.00 31.80 220 VAL A N 1
ATOM 1821 C CA . VAL A 1 220 ? 42.374 35.303 33.744 1.00 32.64 220 VAL A CA 1
ATOM 1822 C C . VAL A 1 220 ? 41.083 36.027 34.138 1.00 35.21 220 VAL A C 1
ATOM 1823 O O . VAL A 1 220 ? 40.018 35.787 33.561 1.00 34.98 220 VAL A O 1
ATOM 1827 N N . ASP A 1 221 ? 41.176 36.871 35.159 1.00 35.62 221 ASP A N 1
ATOM 1828 C CA . ASP A 1 221 ? 40.026 37.626 35.611 1.00 36.13 221 ASP A CA 1
ATOM 1829 C C . ASP A 1 221 ? 40.393 39.032 36.056 1.00 35.97 221 ASP A C 1
ATOM 1830 O O . ASP A 1 221 ? 41.542 39.445 35.940 1.00 36.66 221 ASP A O 1
ATOM 1835 N N . ALA A 1 222 ? 39.405 39.749 36.579 1.00 34.77 222 ALA A N 1
ATOM 1836 C CA . ALA A 1 222 ? 39.575 41.122 37.033 1.00 34.87 222 ALA A CA 1
ATOM 1837 C C . ALA A 1 222 ? 40.686 41.348 38.057 1.00 35.94 222 ALA A C 1
ATOM 1838 O O . ALA A 1 222 ? 41.264 42.433 38.107 1.00 36.17 222 ALA A O 1
ATOM 1840 N N . LEU A 1 223 ? 40.992 40.322 38.849 1.00 36.87 223 LEU A N 1
ATOM 1841 C CA . LEU A 1 223 ? 42.009 40.423 39.893 1.00 37.12 223 LEU A CA 1
ATOM 1842 C C . LEU A 1 223 ? 43.407 39.930 39.544 1.00 37.59 223 LEU A C 1
ATOM 1843 O O . LEU A 1 223 ? 44.367 40.268 40.231 1.00 37.32 223 LEU A O 1
ATOM 1848 N N . GLY A 1 224 ? 43.521 39.115 38.504 1.00 37.61 224 GLY A N 1
ATOM 1849 C CA . GLY A 1 224 ? 44.822 38.603 38.125 1.00 36.30 224 GLY A CA 1
ATOM 1850 C C . GLY A 1 224 ? 44.771 37.279 37.396 1.00 36.69 224 GLY A C 1
ATOM 1851 O O . GLY A 1 224 ? 43.808 36.995 36.682 1.00 36.44 224 GLY A O 1
ATOM 1852 N N . LEU A 1 225 ? 45.831 36.485 37.554 1.00 35.93 225 LEU A N 1
ATOM 1853 C CA . LEU A 1 225 ? 45.935 35.172 36.912 1.00 36.39 225 LEU A CA 1
ATOM 1854 C C . LEU A 1 225 ? 45.933 34.071 37.967 1.00 35.14 225 LEU A C 1
ATOM 1855 O O . LEU A 1 225 ? 46.310 34.306 39.102 1.00 36.71 225 LEU A O 1
ATOM 1860 N N . ASN A 1 226 ? 45.487 32.880 37.595 1.00 33.54 226 ASN A N 1
ATOM 1861 C CA . ASN A 1 226 ? 45.453 31.751 38.514 1.00 33.13 226 ASN A CA 1
ATOM 1862 C C . ASN A 1 226 ? 45.689 30.461 37.758 1.00 34.02 226 ASN A C 1
ATOM 1863 O O . ASN A 1 226 ? 45.278 30.323 36.612 1.00 34.33 226 ASN A O 1
ATOM 1868 N N . ILE A 1 227 ? 46.386 29.522 38.376 1.00 34.10 227 ILE A N 1
ATOM 1869 C CA . ILE A 1 227 ? 46.604 28.246 37.719 1.00 36.82 227 ILE A CA 1
ATOM 1870 C C . ILE A 1 227 ? 45.743 27.210 38.426 1.00 38.88 227 ILE A C 1
ATOM 1871 O O . ILE A 1 227 ? 45.710 27.143 39.655 1.00 38.09 227 ILE A O 1
ATOM 1876 N N . TYR A 1 228 ? 45.008 26.441 37.636 1.00 40.85 228 TYR A N 1
ATOM 1877 C CA . TYR A 1 228 ? 44.114 25.428 38.162 1.00 42.04 228 TYR A CA 1
ATOM 1878 C C . TYR A 1 228 ? 44.547 24.037 37.752 1.00 45.09 228 TYR A C 1
ATOM 1879 O O . TYR A 1 228 ? 45.142 23.852 36.694 1.00 45.62 228 TYR A O 1
ATOM 1888 N N . GLU A 1 229 ? 44.220 23.062 38.594 1.00 49.42 229 GLU A N 1
ATOM 1889 C CA . GLU A 1 229 ? 44.498 21.662 38.311 1.00 54.29 229 GLU A CA 1
ATOM 1890 C C . GLU A 1 229 ? 43.426 21.325 37.260 1.00 55.18 229 GLU A C 1
ATOM 1891 O O . GLU A 1 229 ? 42.311 21.848 37.327 1.00 55.73 229 GLU A O 1
ATOM 1897 N N . HIS A 1 230 ? 43.753 20.473 36.293 1.00 56.23 230 HIS A N 1
ATOM 1898 C CA . HIS A 1 230 ? 42.819 20.135 35.217 1.00 58.53 230 HIS A CA 1
ATOM 1899 C C . HIS A 1 230 ? 41.385 19.695 35.579 1.00 59.31 230 HIS A C 1
ATOM 1900 O O . HIS A 1 230 ? 40.443 20.022 34.851 1.00 59.98 230 HIS A O 1
ATOM 1907 N N . ASP A 1 231 ? 41.211 18.951 36.671 1.00 60.04 231 ASP A N 1
ATOM 1908 C CA . ASP A 1 231 ? 39.873 18.493 37.062 1.00 60.57 231 ASP A CA 1
ATOM 1909 C C . ASP A 1 231 ? 39.179 19.370 38.096 1.00 59.78 231 ASP A C 1
ATOM 1910 O O . ASP A 1 231 ? 38.114 19.005 38.603 1.00 61.15 231 ASP A O 1
ATOM 1915 N N . ASP A 1 232 ? 39.762 20.532 38.382 1.00 57.76 232 ASP A N 1
ATOM 1916 C CA . ASP A 1 232 ? 39.193 21.457 39.359 1.00 55.27 232 ASP A CA 1
ATOM 1917 C C . ASP A 1 232 ? 39.366 22.903 38.888 1.00 53.49 232 ASP A C 1
ATOM 1918 O O . ASP A 1 232 ? 40.442 23.491 39.013 1.00 54.21 232 ASP A O 1
ATOM 1923 N N . LYS A 1 233 ? 38.289 23.469 38.349 1.00 50.91 233 LYS A N 1
ATOM 1924 C CA . LYS A 1 233 ? 38.305 24.839 37.852 1.00 47.12 233 LYS A CA 1
ATOM 1925 C C . LYS A 1 233 ? 37.722 25.853 38.836 1.00 47.51 233 LYS A C 1
ATOM 1926 O O . LYS A 1 233 ? 37.532 27.011 38.482 1.00 47.89 233 LYS A O 1
ATOM 1932 N N . LEU A 1 234 ? 37.461 25.431 40.074 1.00 48.39 234 LEU A N 1
ATOM 1933 C CA . LEU A 1 234 ? 36.913 26.328 41.103 1.00 49.12 234 LEU A CA 1
ATOM 1934 C C . LEU A 1 234 ? 37.990 26.916 42.016 1.00 50.09 234 LEU A C 1
ATOM 1935 O O . LEU A 1 234 ? 38.028 28.131 42.267 1.00 49.67 234 LEU A O 1
ATOM 1940 N N . THR A 1 235 ? 38.825 26.024 42.545 1.00 50.97 235 THR A N 1
ATOM 1941 C CA . THR A 1 235 ? 39.897 26.379 43.463 1.00 51.71 235 THR A CA 1
ATOM 1942 C C . THR A 1 235 ? 41.263 26.447 42.792 1.00 51.97 235 THR A C 1
ATOM 1943 O O . THR A 1 235 ? 41.784 25.432 42.332 1.00 51.94 235 THR A O 1
ATOM 1947 N N . PRO A 1 236 ? 41.852 27.652 42.716 1.00 52.13 236 PRO A N 1
ATOM 1948 C CA . PRO A 1 236 ? 43.172 27.837 42.107 1.00 53.01 236 PRO A CA 1
ATOM 1949 C C . PRO A 1 236 ? 44.227 27.180 42.998 1.00 54.52 236 PRO A C 1
ATOM 1950 O O . PRO A 1 236 ? 44.111 27.225 44.232 1.00 55.97 236 PRO A O 1
ATOM 1954 N N . LYS A 1 237 ? 45.226 26.551 42.376 1.00 55.25 237 LYS A N 1
ATOM 1955 C CA . LYS A 1 237 ? 46.315 25.906 43.115 1.00 55.25 237 LYS A CA 1
ATOM 1956 C C . LYS A 1 237 ? 47.382 26.958 43.390 1.00 53.77 237 LYS A C 1
ATOM 1957 O O . LYS A 1 237 ? 48.107 26.890 44.390 1.00 54.19 237 LYS A O 1
ATOM 1963 N N . ILE A 1 238 ? 47.436 27.951 42.507 1.00 51.88 238 ILE A N 1
ATOM 1964 C CA . ILE A 1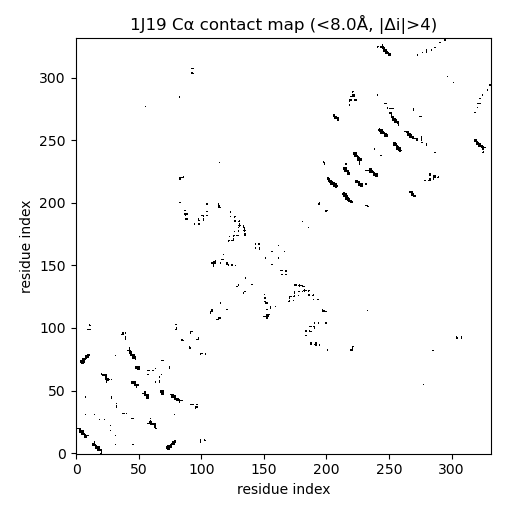 238 ? 48.372 29.060 42.633 1.00 50.68 238 ILE A CA 1
ATOM 1965 C C . ILE A 1 238 ? 47.726 30.326 42.073 1.00 48.68 238 ILE A C 1
ATOM 1966 O O . ILE A 1 238 ? 47.104 30.307 41.010 1.00 46.71 238 ILE A O 1
ATOM 1971 N N . GLY A 1 239 ? 47.806 31.397 42.860 1.00 47.50 239 GLY A N 1
ATOM 1972 C CA . GLY A 1 239 ? 47.225 32.665 42.471 1.00 46.24 239 GLY A CA 1
ATOM 1973 C C . GLY A 1 239 ? 48.216 33.782 42.204 1.00 46.13 239 GLY A C 1
ATOM 1974 O O . GLY A 1 239 ? 49.276 33.854 42.822 1.00 47.89 239 GLY A O 1
ATOM 1975 N N . PHE A 1 240 ? 47.844 34.674 41.291 1.00 45.43 240 PHE A N 1
ATOM 1976 C CA . PHE A 1 240 ? 48.676 35.807 40.916 1.00 44.62 240 PHE A CA 1
ATOM 1977 C C . PHE A 1 240 ? 47.889 37.108 40.799 1.00 44.22 240 PHE A C 1
ATOM 1978 O O . PHE A 1 240 ? 47.446 37.479 39.707 1.00 46.61 240 PHE A O 1
ATOM 1986 N N . PRO A 1 241 ? 47.664 37.796 41.928 1.00 41.59 241 PRO A N 1
ATOM 1987 C CA . PRO A 1 241 ? 46.939 39.067 41.950 1.00 40.03 241 PRO A CA 1
ATOM 1988 C C . PRO A 1 241 ? 47.816 40.087 41.226 1.00 39.24 241 PRO A C 1
ATOM 1989 O O . PRO A 1 241 ? 49.034 39.944 41.207 1.00 40.57 241 PRO A O 1
ATOM 1993 N N . TRP A 1 242 ? 47.222 41.123 40.650 1.00 38.70 242 TRP A N 1
ATOM 1994 C CA . TRP A 1 242 ? 48.019 42.120 39.950 1.00 39.35 242 TRP A CA 1
ATOM 1995 C C . TRP A 1 242 ? 49.181 42.660 40.796 1.00 41.12 242 TRP A C 1
ATOM 1996 O O . TRP A 1 242 ? 50.282 42.880 40.283 1.00 43.63 242 TRP A O 1
ATOM 2007 N N . SER A 1 243 ? 48.944 42.815 42.097 1.00 42.35 243 SER A N 1
ATOM 2008 C CA . SER A 1 243 ? 49.938 43.341 43.038 1.00 41.90 243 SER A CA 1
ATOM 2009 C C . SER A 1 243 ? 51.163 42.462 43.281 1.00 41.88 243 SER A C 1
ATOM 2010 O O . SER A 1 243 ? 52.154 42.921 43.847 1.00 43.98 243 SER A O 1
ATOM 2013 N N . GLU A 1 244 ? 51.082 41.195 42.895 1.00 40.44 244 GLU A N 1
ATOM 2014 C CA . GLU A 1 244 ? 52.196 40.282 43.078 1.00 40.57 244 GLU A CA 1
ATOM 2015 C C . GLU A 1 244 ? 52.880 39.939 41.763 1.00 41.37 244 GLU A C 1
ATOM 2016 O O . GLU A 1 244 ? 53.737 39.057 41.723 1.00 43.94 244 GLU A O 1
ATOM 2022 N N . ILE A 1 245 ? 52.493 40.619 40.686 1.00 39.15 245 ILE A N 1
ATOM 2023 C CA . ILE A 1 245 ? 53.081 40.371 39.373 1.00 36.95 245 ILE A CA 1
ATOM 2024 C C . ILE A 1 245 ? 53.857 41.586 38.925 1.00 38.03 245 ILE A C 1
ATOM 2025 O O . ILE A 1 245 ? 53.320 42.691 38.876 1.00 39.52 245 ILE A O 1
ATOM 2030 N N . ARG A 1 246 ? 55.125 41.376 38.598 1.00 38.58 246 ARG A N 1
ATOM 2031 C CA . ARG A 1 246 ? 55.976 42.454 38.123 1.00 40.41 246 ARG A CA 1
ATOM 2032 C C . ARG A 1 246 ? 55.920 42.512 36.615 1.00 39.04 246 ARG A C 1
ATOM 2033 O O . ARG A 1 246 ? 55.864 43.588 36.032 1.00 41.34 246 ARG A O 1
ATOM 2041 N N . ASN A 1 247 ? 55.867 41.338 36.000 1.00 38.60 247 ASN A N 1
ATOM 2042 C CA . ASN A 1 247 ? 55.870 41.228 34.555 1.00 37.30 247 ASN A CA 1
ATOM 2043 C C . ASN A 1 247 ? 55.180 39.962 34.049 1.00 35.24 247 ASN A C 1
ATOM 2044 O O . ASN A 1 247 ? 55.181 38.929 34.714 1.00 33.86 247 ASN A O 1
ATOM 2049 N N . ILE A 1 248 ? 54.549 40.066 32.888 1.00 33.01 248 ILE A N 1
ATOM 2050 C CA . ILE A 1 248 ? 53.937 38.905 32.257 1.00 33.45 248 ILE A CA 1
ATOM 2051 C C . ILE A 1 248 ? 54.387 39.004 30.814 1.00 32.62 248 ILE A C 1
ATOM 2052 O O . ILE A 1 248 ? 54.450 40.095 30.254 1.00 32.11 248 ILE A O 1
ATOM 2057 N N . SER A 1 249 ? 54.764 37.872 30.236 1.00 31.91 249 SER A N 1
ATOM 2058 C CA . SER A 1 249 ? 55.237 37.860 28.863 1.00 32.90 249 SER A CA 1
ATOM 2059 C C . SER A 1 249 ? 55.199 36.475 28.260 1.00 31.89 249 SER A C 1
ATOM 2060 O O . SER A 1 249 ? 54.983 35.496 28.956 1.00 33.23 249 SER A O 1
ATOM 2063 N N . PHE A 1 250 ? 55.405 36.399 26.953 1.00 32.74 250 PHE A N 1
ATOM 2064 C CA . PHE A 1 250 ? 55.426 35.116 26.270 1.00 33.81 250 PHE A CA 1
ATOM 2065 C C . PHE A 1 250 ? 56.526 35.058 25.210 1.00 35.01 250 PHE A C 1
ATOM 2066 O O . PHE A 1 250 ? 57.005 36.085 24.724 1.00 34.93 250 PHE A O 1
ATOM 2074 N N . ASN A 1 251 ? 56.939 33.841 24.885 1.00 35.09 251 ASN A N 1
ATOM 2075 C CA . ASN A 1 251 ? 57.954 33.597 23.880 1.00 34.16 251 ASN A CA 1
ATOM 2076 C C . ASN A 1 251 ? 57.477 32.363 23.150 1.00 34.18 251 ASN A C 1
ATOM 2077 O O . ASN A 1 251 ? 57.652 31.243 23.620 1.00 35.33 251 ASN A O 1
ATOM 2082 N N . ASP A 1 252 ? 56.859 32.589 21.999 1.00 35.23 252 ASP A N 1
ATOM 2083 C CA . ASP A 1 252 ? 56.296 31.523 21.189 1.00 37.49 252 ASP A CA 1
ATOM 2084 C C . ASP A 1 252 ? 55.232 30.819 22.026 1.00 37.03 252 ASP A C 1
ATOM 2085 O O . ASP A 1 252 ? 54.195 31.405 22.312 1.00 36.62 252 ASP A O 1
ATOM 2090 N N . LYS A 1 253 ? 55.509 29.607 22.491 1.00 37.05 253 LYS A N 1
ATOM 2091 C CA . LYS A 1 253 ? 54.524 28.872 23.281 1.00 36.50 253 LYS A CA 1
ATOM 2092 C C . LYS A 1 253 ? 54.726 28.942 24.796 1.00 36.34 253 LYS A C 1
ATOM 2093 O O . LYS A 1 253 ? 53.905 28.443 25.558 1.00 37.34 253 LYS A O 1
ATOM 2099 N N . LYS A 1 254 ? 55.768 29.652 25.219 1.00 35.73 254 LYS A N 1
ATOM 2100 C CA . LYS A 1 254 ? 56.097 29.803 26.635 1.00 35.20 254 LYS A CA 1
ATOM 2101 C C . LYS A 1 254 ? 55.617 31.120 27.249 1.00 33.58 254 LYS A C 1
ATOM 2102 O O . LYS A 1 254 ? 55.991 32.194 26.793 1.00 34.07 254 LYS A O 1
ATOM 2108 N N . PHE A 1 255 ? 54.817 31.033 28.305 1.00 32.61 255 PHE A N 1
ATOM 2109 C CA . PHE A 1 255 ? 54.330 32.226 28.985 1.00 30.99 255 PHE A CA 1
ATOM 2110 C C . PHE A 1 255 ? 55.017 32.244 30.340 1.00 31.04 255 PHE A C 1
ATOM 2111 O O . PHE A 1 255 ? 55.124 31.219 31.004 1.00 31.69 255 PHE A O 1
ATOM 2119 N N . VAL A 1 256 ? 55.513 33.413 30.720 1.00 31.80 256 VAL A N 1
ATOM 2120 C CA . VAL A 1 256 ? 56.226 33.590 31.972 1.00 32.55 256 VAL A CA 1
ATOM 2121 C C . VAL A 1 256 ? 55.621 34.695 32.844 1.00 33.99 256 VAL A C 1
ATOM 2122 O O . VAL A 1 256 ? 55.377 35.822 32.392 1.0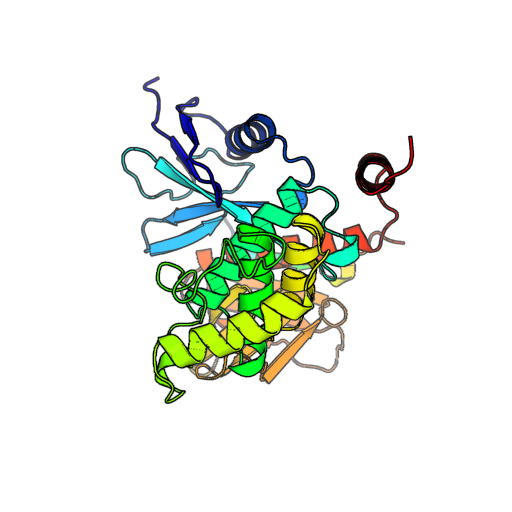0 33.87 256 VAL A O 1
ATOM 2126 N N . ILE A 1 257 ? 55.359 34.347 34.097 1.00 33.86 257 ILE A N 1
ATOM 2127 C CA . ILE A 1 257 ? 54.818 35.299 35.047 1.00 34.88 257 ILE A CA 1
ATOM 2128 C C . ILE A 1 257 ? 55.937 35.588 36.038 1.00 36.62 257 ILE A C 1
ATOM 2129 O O . ILE A 1 257 ? 56.345 34.706 36.792 1.00 36.11 257 ILE A O 1
ATOM 2134 N N . LYS A 1 258 ? 56.488 36.796 35.963 1.00 38.56 258 LYS A N 1
ATOM 2135 C CA . LYS A 1 258 ? 57.563 37.219 36.858 1.00 41.17 258 LYS A CA 1
ATOM 2136 C C . LYS A 1 258 ? 56.973 37.872 38.108 1.00 41.30 258 LYS A C 1
ATOM 2137 O O . LYS A 1 258 ? 56.370 38.941 38.037 1.00 39.85 258 LYS A O 1
ATOM 2143 N N . PRO A 1 259 ? 57.154 37.236 39.276 1.00 42.81 259 PRO A N 1
ATOM 2144 C CA . PRO A 1 259 ? 56.634 37.752 40.543 1.00 45.33 259 PRO A CA 1
ATOM 2145 C C . PRO A 1 259 ? 57.351 39.015 41.007 1.00 48.16 259 PRO A C 1
ATOM 2146 O O . PRO A 1 259 ? 58.432 39.342 40.519 1.00 49.31 259 PRO A O 1
ATOM 2150 N N . ILE A 1 260 ? 56.719 39.732 41.931 1.00 50.66 260 ILE A N 1
ATOM 2151 C CA . ILE A 1 260 ? 57.288 40.943 42.512 1.00 52.54 260 ILE A CA 1
ATOM 2152 C C . ILE A 1 260 ? 58.379 40.532 43.503 1.00 55.09 260 ILE A C 1
ATOM 2153 O O . ILE A 1 260 ? 59.444 41.146 43.559 1.00 56.13 260 ILE A O 1
ATOM 2158 N N . ASP A 1 261 ? 58.096 39.504 44.295 1.00 57.15 261 ASP A N 1
ATOM 2159 C CA . ASP A 1 261 ? 59.052 39.011 45.271 1.00 60.12 261 ASP A CA 1
ATOM 2160 C C . ASP A 1 261 ? 60.262 38.460 44.529 1.00 61.38 261 ASP A C 1
ATOM 2161 O O . ASP A 1 261 ? 60.184 37.385 43.932 1.00 62.15 261 ASP A O 1
ATOM 2166 N N . LYS A 1 262 ? 61.377 39.190 44.586 1.00 62.78 262 LYS A N 1
ATOM 2167 C CA . LYS A 1 262 ? 62.609 38.797 43.896 1.00 63.58 262 LYS A CA 1
ATOM 2168 C C . LYS A 1 262 ? 63.248 37.489 44.358 1.00 62.54 262 LYS A C 1
ATOM 2169 O O . LYS A 1 262 ? 64.224 37.030 43.763 1.00 62.68 262 LYS A O 1
ATOM 2175 N N . LYS A 1 263 ? 62.656 36.875 45.382 1.00 62.60 263 LYS A N 1
ATOM 2176 C CA . LYS A 1 263 ? 63.129 35.607 45.947 1.00 62.21 263 LYS A CA 1
ATOM 2177 C C . LYS A 1 263 ? 62.299 34.398 45.465 1.00 60.52 263 LYS A C 1
ATOM 2178 O O . LYS A 1 263 ? 62.696 33.246 45.652 1.00 61.75 263 LYS A O 1
ATOM 2184 N N . ALA A 1 264 ? 61.149 34.667 44.847 1.00 58.27 264 ALA A N 1
ATOM 2185 C CA . ALA A 1 264 ? 60.268 33.618 44.329 1.00 55.27 264 ALA A CA 1
ATOM 2186 C C . ALA A 1 264 ? 60.604 33.288 42.868 1.00 53.35 264 ALA A C 1
ATOM 2187 O O . ALA A 1 264 ? 61.116 34.144 42.131 1.00 53.93 264 ALA A O 1
ATOM 2189 N N . PRO A 1 265 ? 60.348 32.036 42.433 1.00 50.87 265 PRO A N 1
ATOM 2190 C CA . PRO A 1 265 ? 60.653 31.682 41.044 1.00 49.97 265 PRO A CA 1
ATOM 2191 C C . PRO A 1 265 ? 59.564 32.151 40.072 1.00 49.85 265 PRO A C 1
ATOM 2192 O O . PRO A 1 265 ? 58.404 32.352 40.453 1.00 49.21 265 PRO A O 1
ATOM 2196 N N . ASP A 1 266 ? 59.968 32.391 38.831 1.00 48.53 266 ASP A N 1
ATOM 2197 C CA . ASP A 1 266 ? 59.038 32.808 37.793 1.00 47.57 266 ASP A CA 1
ATOM 2198 C C . ASP A 1 266 ? 58.121 31.626 37.506 1.00 46.60 266 ASP A C 1
ATOM 2199 O O . ASP A 1 266 ? 58.568 30.481 37.567 1.00 46.99 266 ASP A O 1
ATOM 2204 N N . PHE A 1 267 ? 56.834 31.874 37.264 1.00 44.70 267 PHE A N 1
ATOM 2205 C CA . PHE A 1 267 ? 55.952 30.761 36.925 1.00 41.95 267 PHE A CA 1
ATOM 2206 C C . PHE A 1 267 ? 55.894 30.686 35.407 1.00 40.85 267 PHE A C 1
ATOM 2207 O O . PHE A 1 267 ? 55.577 31.673 34.741 1.00 40.66 267 PHE A O 1
ATOM 2215 N N . VAL A 1 268 ? 56.210 29.507 34.876 1.00 40.23 268 VAL A N 1
ATOM 2216 C CA . VAL A 1 268 ? 56.248 29.263 33.435 1.00 37.43 268 VAL A CA 1
ATOM 2217 C C . VAL A 1 268 ? 55.264 28.186 32.974 1.00 38.22 268 VAL A C 1
ATOM 2218 O O . VAL A 1 268 ? 55.229 27.080 33.521 1.00 39.25 268 VAL A O 1
ATOM 2222 N N . PHE A 1 269 ? 54.484 28.510 31.949 1.00 36.89 269 PHE A N 1
ATOM 2223 C CA . PHE A 1 269 ? 53.527 27.565 31.401 1.00 36.89 269 PHE A CA 1
ATOM 2224 C C . PHE A 1 269 ? 53.523 27.588 29.874 1.00 38.19 269 PHE A C 1
ATOM 2225 O O . PHE A 1 269 ? 54.035 28.527 29.252 1.00 39.20 269 PHE A O 1
ATOM 2233 N N . TYR A 1 270 ? 52.984 26.528 29.277 1.00 37.65 270 TYR A N 1
ATOM 2234 C CA . TYR A 1 270 ? 52.934 26.413 27.825 1.00 36.69 270 TYR A CA 1
ATOM 2235 C C . TYR A 1 270 ? 51.534 26.345 27.264 1.00 36.42 270 TYR A C 1
ATOM 2236 O O . TYR A 1 270 ? 50.684 25.579 27.735 1.00 35.00 270 TYR A O 1
ATOM 2245 N N . ALA A 1 271 ? 51.313 27.172 26.251 1.00 37.25 271 ALA A N 1
ATOM 2246 C CA . ALA A 1 271 ? 50.046 27.239 25.556 1.00 40.15 271 ALA A CA 1
ATOM 2247 C C . ALA A 1 271 ? 50.185 26.385 24.303 1.00 42.11 271 ALA A C 1
ATOM 2248 O O . ALA A 1 271 ? 51.291 26.192 23.790 1.00 42.13 271 ALA A O 1
ATOM 2250 N N . PRO A 1 272 ? 49.067 25.832 23.813 1.00 43.72 272 PRO A N 1
ATOM 2251 C CA . PRO A 1 272 ? 49.086 24.997 22.612 1.00 43.67 272 PRO A CA 1
ATOM 2252 C C . PRO A 1 272 ? 49.673 25.733 21.412 1.00 44.54 272 PRO A C 1
ATOM 2253 O O . PRO A 1 272 ? 50.393 25.141 20.617 1.00 46.15 272 PRO A O 1
ATOM 2257 N N . ARG A 1 273 ? 49.395 27.034 21.312 1.00 45.13 273 ARG A N 1
ATOM 2258 C CA . ARG A 1 273 ? 49.864 27.860 20.196 1.00 45.40 273 ARG A CA 1
ATOM 2259 C C . ARG A 1 273 ? 50.289 29.268 20.611 1.00 44.57 273 ARG A C 1
ATOM 2260 O O . ARG A 1 273 ? 49.995 29.721 21.717 1.00 43.92 273 ARG A O 1
ATOM 2268 N N . LEU A 1 274 ? 50.925 29.974 19.680 1.00 44.44 274 LEU A N 1
ATOM 2269 C CA . LEU A 1 274 ? 51.364 31.342 19.912 1.00 44.96 274 LEU A CA 1
ATOM 2270 C C . LEU A 1 274 ? 50.162 32.283 20.041 1.00 46.12 274 LEU A C 1
ATOM 2271 O O . LEU A 1 274 ? 50.161 33.181 20.892 1.00 47.27 274 LEU A O 1
ATOM 2276 N N . ARG A 1 275 ? 49.136 32.070 19.214 1.00 46.96 275 ARG A N 1
ATOM 2277 C CA . ARG A 1 275 ? 47.934 32.912 19.255 1.00 46.84 275 ARG A CA 1
ATOM 2278 C C . ARG A 1 275 ? 47.253 32.908 20.627 1.00 45.08 275 ARG A C 1
ATOM 2279 O O . ARG A 1 275 ? 46.678 33.915 21.038 1.00 44.41 275 ARG A O 1
ATOM 2287 N N . ILE A 1 276 ? 47.357 31.790 21.345 1.00 43.31 276 ILE A N 1
ATOM 2288 C CA . ILE A 1 276 ? 46.771 31.666 22.679 1.00 42.72 276 ILE A CA 1
ATOM 2289 C C . ILE A 1 276 ? 47.465 32.608 23.652 1.00 41.44 276 ILE A C 1
ATOM 2290 O O . ILE A 1 276 ? 46.804 33.344 24.377 1.00 42.19 276 ILE A O 1
ATOM 2295 N N . ASN A 1 277 ? 48.797 32.578 23.661 1.00 40.73 277 ASN A N 1
ATOM 2296 C CA . ASN A 1 277 ? 49.590 33.446 24.527 1.00 39.20 277 ASN A CA 1
ATOM 2297 C C . ASN A 1 277 ? 49.339 34.921 24.223 1.00 40.02 277 ASN A C 1
ATOM 2298 O O . ASN A 1 277 ? 49.304 35.745 25.142 1.00 42.20 277 ASN A O 1
ATOM 2303 N N . LYS A 1 278 ? 49.171 35.250 22.940 1.00 40.26 278 LYS A N 1
ATOM 2304 C CA . LYS A 1 278 ? 48.897 36.628 22.528 1.00 40.69 278 LYS A CA 1
ATOM 2305 C C . LYS A 1 278 ? 47.563 37.110 23.104 1.00 39.56 278 LYS A C 1
ATOM 2306 O O . LYS A 1 278 ? 47.445 38.244 23.581 1.00 38.36 278 LYS A O 1
ATOM 2312 N N . ARG A 1 279 ? 46.567 36.230 23.051 1.00 39.08 279 ARG A N 1
ATOM 2313 C CA . ARG A 1 279 ? 45.233 36.515 23.560 1.00 39.48 279 ARG A CA 1
ATOM 2314 C C . ARG A 1 279 ? 45.220 36.571 25.076 1.00 38.78 279 ARG A C 1
ATOM 2315 O O . ARG A 1 279 ? 44.503 37.391 25.653 1.00 38.73 279 ARG A O 1
ATOM 2323 N N . ILE A 1 280 ? 46.050 35.734 25.707 1.00 37.04 280 ILE A N 1
ATOM 2324 C CA . ILE A 1 280 ? 46.182 35.695 27.168 1.00 32.89 280 ILE A CA 1
ATOM 2325 C C . ILE A 1 280 ? 46.734 37.027 27.682 1.00 32.95 280 ILE A C 1
ATOM 2326 O O . ILE A 1 280 ? 46.203 37.593 28.635 1.00 35.30 280 ILE A O 1
ATOM 2331 N N . LEU A 1 281 ? 47.773 37.534 27.018 1.00 31.64 281 LEU A N 1
ATOM 2332 C CA . LEU A 1 281 ? 48.410 38.802 27.383 1.00 32.17 281 LEU A CA 1
ATOM 2333 C C . LEU A 1 281 ? 47.488 39.999 27.148 1.00 33.01 281 LEU A C 1
ATOM 2334 O O . LEU A 1 281 ? 47.497 40.965 27.908 1.00 33.71 281 LEU A O 1
ATOM 2339 N N . ALA A 1 282 ? 46.724 39.948 26.064 1.00 35.61 282 ALA A N 1
ATOM 2340 C CA . ALA A 1 282 ? 45.794 41.018 25.732 1.00 35.86 282 ALA A CA 1
ATOM 2341 C C . ALA A 1 282 ? 44.708 41.131 26.805 1.00 35.87 282 ALA A C 1
ATOM 2342 O O . ALA A 1 282 ? 44.395 42.227 27.269 1.00 37.85 282 ALA A O 1
ATOM 2344 N N . LEU A 1 283 ? 44.157 39.989 27.210 1.00 35.83 283 LEU A N 1
ATOM 2345 C CA . LEU A 1 283 ? 43.125 39.946 28.245 1.00 35.64 283 LEU A CA 1
ATOM 2346 C C . LEU A 1 283 ? 43.660 40.416 29.596 1.00 35.53 283 LEU A C 1
ATOM 2347 O O . LEU A 1 283 ? 42.990 41.158 30.311 1.00 36.22 283 LEU A O 1
ATOM 2352 N N . CYS A 1 284 ? 44.861 39.960 29.947 1.00 35.53 284 CYS A N 1
ATOM 2353 C CA . CYS A 1 284 ? 45.492 40.346 31.200 1.00 34.37 284 CYS A CA 1
ATOM 2354 C C . CYS A 1 284 ? 45.636 41.852 31.215 1.00 34.09 284 CYS A C 1
ATOM 2355 O O . CYS A 1 284 ? 45.301 42.494 32.199 1.00 36.26 284 CYS A O 1
ATOM 2358 N N . MET A 1 285 ? 46.117 42.409 30.109 1.00 35.46 285 MET A N 1
ATOM 2359 C CA . MET A 1 285 ? 46.316 43.851 29.983 1.00 36.78 285 MET A CA 1
ATOM 2360 C C . MET A 1 285 ? 44.998 44.616 30.029 1.00 37.23 285 MET A C 1
ATOM 2361 O O . MET A 1 285 ? 44.933 45.725 30.559 1.00 36.92 285 MET A O 1
ATOM 2366 N N . GLY A 1 286 ? 43.956 44.019 29.454 1.00 37.85 286 GLY A N 1
ATOM 2367 C CA . GLY A 1 286 ? 42.646 44.643 29.449 1.00 38.22 286 GLY A CA 1
ATOM 2368 C C . GLY A 1 286 ? 42.026 44.653 30.834 1.00 38.11 286 GLY A C 1
ATOM 2369 O O . GLY A 1 286 ? 41.328 45.598 31.193 1.00 39.56 286 GLY A O 1
ATOM 2370 N N . ASN A 1 287 ? 42.266 43.589 31.599 1.00 37.32 287 ASN A N 1
ATOM 2371 C CA . ASN A 1 287 ? 41.753 43.471 32.964 1.00 37.00 287 ASN A CA 1
ATOM 2372 C C . ASN A 1 287 ? 42.545 44.341 33.936 1.00 37.27 287 ASN A C 1
ATOM 2373 O O . ASN A 1 287 ? 41.973 44.943 34.846 1.00 38.85 287 ASN A O 1
ATOM 2378 N N . HIS A 1 288 ? 43.862 44.396 33.753 1.00 36.18 288 HIS A N 1
ATOM 2379 C CA . HIS A 1 288 ? 44.698 45.217 34.613 1.00 35.85 288 HIS A CA 1
ATOM 2380 C C . HIS A 1 288 ? 44.410 46.689 34.323 1.00 37.76 288 HIS A C 1
ATOM 2381 O O . HIS A 1 288 ? 44.425 47.522 35.226 1.00 38.55 288 HIS A O 1
ATOM 2388 N N . GLU A 1 289 ? 44.112 46.994 33.063 1.00 40.54 289 GLU A N 1
ATOM 2389 C CA . GLU A 1 289 ? 43.801 48.356 32.651 1.00 42.01 289 GLU A CA 1
ATOM 2390 C C . GLU A 1 289 ? 42.586 48.863 33.422 1.00 42.20 289 GLU A C 1
ATOM 2391 O O . GLU A 1 289 ? 42.615 49.966 33.971 1.00 43.29 289 GLU A O 1
ATOM 2397 N N . LEU A 1 290 ? 41.532 48.046 33.478 1.00 41.39 290 LEU A N 1
ATOM 2398 C CA . LEU A 1 290 ? 40.306 48.409 34.198 1.00 39.84 290 LEU A CA 1
ATOM 2399 C C . LEU A 1 290 ? 40.492 48.366 35.714 1.00 39.29 290 LEU A C 1
ATOM 2400 O O . LEU A 1 290 ? 39.803 49.070 36.457 1.00 39.36 290 LEU A O 1
ATOM 2405 N N . TYR A 1 291 ? 41.423 47.527 36.159 1.00 38.58 291 TYR A N 1
ATOM 2406 C CA . TYR A 1 291 ? 41.745 47.399 37.572 1.00 38.17 291 TYR A CA 1
ATOM 2407 C C . TYR A 1 291 ? 42.344 48.733 38.019 1.00 39.54 291 TYR A C 1
ATOM 2408 O O . TYR A 1 291 ? 42.078 49.208 39.123 1.00 40.53 291 TYR A O 1
ATOM 2417 N N . MET A 1 292 ? 43.138 49.341 37.143 1.00 40.08 292 MET A N 1
ATOM 2418 C CA . MET A 1 292 ? 43.763 50.622 37.439 1.00 41.80 292 MET A CA 1
ATOM 2419 C C . MET A 1 292 ? 42.756 51.744 37.284 1.00 44.10 292 MET A C 1
ATOM 2420 O O . MET A 1 292 ? 42.657 52.623 38.141 1.00 45.76 292 MET A O 1
ATOM 2425 N N . ARG A 1 293 ? 41.988 51.678 36.199 1.00 45.78 293 ARG A N 1
ATOM 2426 C CA . ARG A 1 293 ? 40.971 52.674 35.876 1.00 46.75 293 ARG A CA 1
ATOM 2427 C C . ARG A 1 293 ? 39.941 52.917 36.982 1.00 47.23 293 ARG A C 1
ATOM 2428 O O . ARG A 1 293 ? 39.594 54.065 37.262 1.00 46.94 293 ARG A O 1
ATOM 2436 N N . ARG A 1 294 ? 39.453 51.844 37.605 1.00 47.79 294 ARG A N 1
ATOM 2437 C CA . ARG A 1 294 ? 38.454 51.978 38.663 1.00 47.35 294 ARG A CA 1
ATOM 2438 C C . ARG A 1 294 ? 39.037 52.486 39.974 1.00 48.99 294 ARG A C 1
ATOM 2439 O O . ARG A 1 294 ? 38.294 52.849 40.888 1.00 50.86 294 ARG A O 1
ATOM 2447 N N . ARG A 1 295 ? 40.366 52.542 40.050 1.00 49.96 295 ARG A N 1
ATOM 2448 C CA . ARG A 1 295 ? 41.046 53.037 41.245 1.00 50.44 295 ARG A CA 1
ATOM 2449 C C . ARG A 1 295 ? 41.484 54.495 41.095 1.00 52.36 295 ARG A C 1
ATOM 2450 O O . ARG A 1 295 ? 42.121 55.075 41.983 1.00 51.38 295 ARG A O 1
ATOM 2458 N N . LYS A 1 296 ? 41.121 55.072 39.953 1.00 56.49 296 LYS A N 1
ATOM 2459 C CA . LYS A 1 296 ? 41.390 56.470 39.633 1.00 61.82 296 LYS A CA 1
ATOM 2460 C C . LYS A 1 296 ? 39.993 57.116 39.594 1.00 64.04 296 LYS A C 1
ATOM 2461 O O . LYS A 1 296 ? 39.020 56.462 39.202 1.00 65.01 296 LYS A O 1
ATOM 2467 N N . PRO A 1 297 ? 39.866 58.387 40.032 1.00 65.64 297 PRO A N 1
ATOM 2468 C CA . PRO A 1 297 ? 38.582 59.099 40.042 1.00 66.97 297 PRO A CA 1
ATOM 2469 C C . PRO A 1 297 ? 37.736 58.878 38.787 1.00 67.91 297 PRO A C 1
ATOM 2470 O O . PRO A 1 297 ? 38.266 58.804 37.673 1.00 68.71 297 PRO A O 1
ATOM 2474 N N . ASP A 1 298 ? 36.424 58.742 38.981 1.00 67.62 298 ASP A N 1
ATOM 2475 C CA . ASP A 1 298 ? 35.502 58.515 37.872 1.00 67.24 298 ASP A CA 1
ATOM 2476 C C . ASP A 1 298 ? 35.557 59.631 36.849 1.00 66.46 298 ASP A C 1
ATOM 2477 O O . ASP A 1 298 ? 35.692 60.801 37.199 1.00 65.61 298 ASP A O 1
ATOM 2482 N N . THR A 1 299 ? 35.482 59.257 35.578 1.00 66.67 299 THR A N 1
ATOM 2483 C CA . THR A 1 299 ? 35.505 60.236 34.505 1.00 67.02 299 THR A CA 1
ATOM 2484 C C . THR A 1 299 ? 34.262 61.114 34.623 1.00 68.12 299 THR A C 1
ATOM 2485 O O . THR A 1 299 ? 33.282 60.735 35.274 1.00 67.30 299 THR A O 1
ATOM 2489 N N . ILE A 1 300 ? 34.318 62.301 34.025 1.00 69.61 300 ILE A N 1
ATOM 2490 C CA . ILE A 1 300 ? 33.188 63.226 34.063 1.00 70.26 300 ILE A CA 1
ATOM 2491 C C . ILE A 1 300 ? 31.951 62.525 33.501 1.00 69.61 300 ILE A C 1
ATOM 2492 O O . ILE A 1 300 ? 30.855 62.647 34.051 1.00 69.78 300 ILE A O 1
ATOM 2497 N N . GLU A 1 301 ? 32.169 61.719 32.465 1.00 68.41 301 GLU A N 1
ATOM 2498 C CA . GLU A 1 301 ? 31.115 60.944 31.825 1.00 67.40 301 GLU A CA 1
ATOM 2499 C C . GLU A 1 301 ? 30.467 59.960 32.821 1.00 67.34 301 GLU A C 1
ATOM 2500 O O . GLU A 1 301 ? 29.242 59.879 32.903 1.00 68.72 301 GLU A O 1
ATOM 2506 N N . VAL A 1 302 ? 31.287 59.234 33.585 1.00 65.90 302 VAL A N 1
ATOM 2507 C CA . VAL A 1 302 ? 30.794 58.266 34.573 1.00 63.63 302 VAL A CA 1
ATOM 2508 C C . VAL A 1 302 ? 30.040 58.946 35.708 1.00 63.90 302 VAL A C 1
ATOM 2509 O O . VAL A 1 302 ? 28.960 58.503 36.085 1.00 64.21 302 VAL A O 1
ATOM 2513 N N . GLN A 1 303 ? 30.622 60.009 36.256 1.00 63.99 303 GLN A N 1
ATOM 2514 C CA . GLN A 1 303 ? 30.006 60.761 37.346 1.00 64.71 303 GLN A CA 1
ATOM 2515 C C . GLN A 1 303 ? 28.591 61.171 36.952 1.00 63.78 303 GLN A C 1
ATOM 2516 O O . GLN A 1 303 ? 27.670 61.144 37.770 1.00 62.74 303 GLN A O 1
ATOM 2522 N N . GLN A 1 304 ? 28.440 61.551 35.686 1.00 63.12 304 GLN A N 1
ATOM 2523 C CA . GLN A 1 304 ? 27.161 61.981 35.140 1.00 64.06 304 GLN A CA 1
ATOM 2524 C C . GLN A 1 304 ? 26.167 60.836 34.992 1.00 63.88 304 GLN A C 1
ATOM 2525 O O . GLN A 1 304 ? 24.967 61.029 35.197 1.00 64.94 304 GLN A O 1
ATOM 2531 N N . MET A 1 305 ? 26.656 59.656 34.610 1.00 62.22 305 MET A N 1
ATOM 2532 C CA . MET A 1 305 ? 25.787 58.492 34.454 1.00 60.60 305 MET A CA 1
ATOM 2533 C C . MET A 1 305 ? 25.236 58.026 35.800 1.00 60.91 305 MET A C 1
ATOM 2534 O O . MET A 1 305 ? 24.066 57.651 35.894 1.00 61.10 305 MET A O 1
ATOM 2539 N N . LYS A 1 306 ? 26.090 58.034 36.827 1.00 61.49 306 LYS A N 1
ATOM 2540 C CA . LYS A 1 306 ? 25.702 57.621 38.176 1.00 62.47 306 LYS A CA 1
ATOM 2541 C C . LYS A 1 306 ? 24.691 58.615 38.742 1.00 63.25 306 LYS A C 1
ATOM 2542 O O . LYS A 1 306 ? 23.883 58.274 39.616 1.00 63.03 306 LYS A O 1
ATOM 2548 N N . ALA A 1 307 ? 24.766 59.848 38.241 1.00 64.08 307 ALA A N 1
ATOM 2549 C CA . ALA A 1 307 ? 23.869 60.927 38.638 1.00 65.37 307 ALA A CA 1
ATOM 2550 C C . ALA A 1 307 ? 22.514 60.765 37.931 1.00 65.82 307 ALA A C 1
ATOM 2551 O O . ALA A 1 307 ? 21.465 61.081 38.498 1.00 66.08 307 ALA A O 1
ATOM 2553 N N . GLN A 1 308 ? 22.553 60.259 36.698 1.00 66.11 308 GLN A N 1
ATOM 2554 C CA . GLN A 1 308 ? 21.355 60.012 35.901 1.00 66.18 308 GLN A CA 1
ATOM 2555 C C . GLN A 1 308 ? 20.582 58.807 36.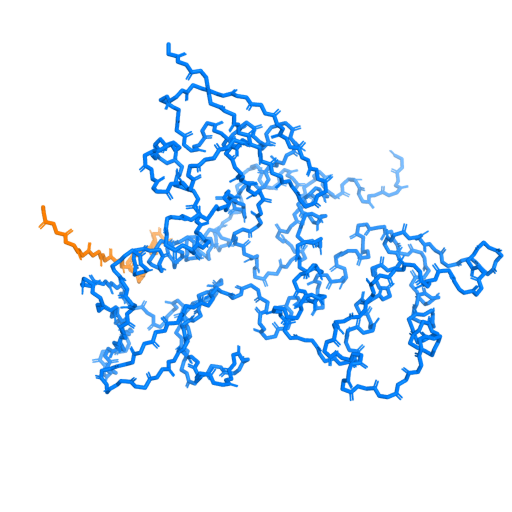464 1.00 66.36 308 GLN A C 1
ATOM 2556 O O . GLN A 1 308 ? 19.349 58.794 36.459 1.00 66.83 308 GLN A O 1
ATOM 2562 N N . ALA A 1 309 ? 21.316 57.803 36.948 1.00 66.25 309 ALA A N 1
ATOM 2563 C CA . ALA A 1 309 ? 20.728 56.595 37.525 1.00 66.00 309 ALA A CA 1
ATOM 2564 C C . ALA A 1 309 ? 20.104 56.868 38.897 1.00 66.73 309 ALA A C 1
ATOM 2565 O O . ALA A 1 309 ? 19.227 56.126 39.348 1.00 66.33 309 ALA A O 1
ATOM 2567 N N . ARG A 1 310 ? 20.589 57.920 39.558 1.00 67.70 310 ARG A N 1
ATOM 2568 C CA . ARG A 1 310 ? 20.104 58.349 40.871 1.00 68.24 310 ARG A CA 1
ATOM 2569 C C . ARG A 1 310 ? 18.682 58.889 40.694 1.00 68.31 310 ARG A C 1
ATOM 2570 O O . ARG A 1 310 ? 17.836 58.756 41.582 1.00 68.72 310 ARG A O 1
ATOM 2578 N N . VAL A 1 311 ? 18.439 59.474 39.520 1.00 68.08 311 VAL A N 1
ATOM 2579 C CA . VAL A 1 311 ? 17.147 60.054 39.139 1.00 68.25 311 VAL A CA 1
ATOM 2580 C C . VAL A 1 311 ? 16.150 58.993 38.652 1.00 67.46 311 VAL A C 1
ATOM 2581 O O . VAL A 1 311 ? 14.989 58.989 39.065 1.00 68.52 311 VAL A O 1
ATOM 2585 N N . ASP A 1 312 ? 16.610 58.104 37.775 1.00 66.21 312 ASP A N 1
ATOM 2586 C CA . ASP A 1 312 ? 15.776 57.031 37.230 1.00 66.44 312 ASP A CA 1
ATOM 2587 C C . ASP A 1 312 ? 15.347 55.988 38.276 1.00 66.57 312 ASP A C 1
ATOM 2588 O O . ASP A 1 312 ? 14.604 55.052 37.958 1.00 67.60 312 ASP A O 1
ATOM 2593 N N . SER A 1 313 ? 15.848 56.131 39.504 1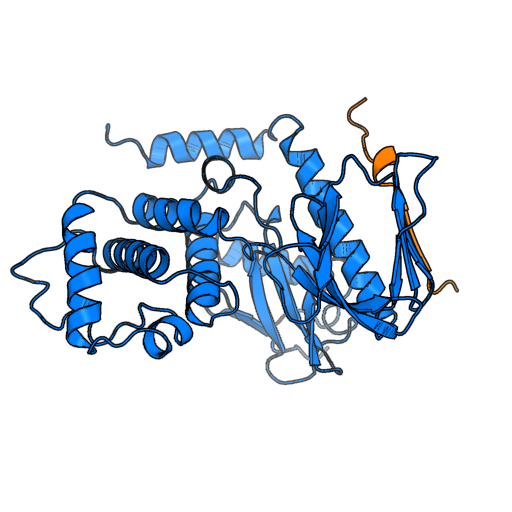.00 66.45 313 SER A N 1
ATOM 2594 C CA . SER A 1 313 ? 15.525 55.224 40.607 1.00 65.53 313 SER A CA 1
ATOM 2595 C C . SER A 1 313 ? 14.649 55.916 41.638 1.00 64.27 313 SER A C 1
ATOM 2596 O O . SER A 1 313 ? 14.175 55.286 42.581 1.00 64.79 313 SER A O 1
ATOM 2599 N N . SER A 1 314 ? 14.448 57.216 41.453 1.00 63.44 314 SER A N 1
ATOM 2600 C CA . SER A 1 314 ? 13.640 58.022 42.359 1.00 64.80 314 SER A CA 1
ATOM 2601 C C . SER A 1 314 ? 12.150 57.943 42.015 1.00 63.99 314 SER A C 1
ATOM 2602 O O . SER A 1 314 ? 11.776 57.926 40.842 1.00 63.93 314 SER A O 1
ATOM 2605 N N . GLY A 1 315 ? 11.309 57.885 43.044 1.00 63.65 315 GLY A N 1
ATOM 2606 C CA . GLY A 1 315 ? 9.872 57.824 42.837 1.00 62.64 315 GLY A CA 1
ATOM 2607 C C . GLY A 1 315 ? 9.162 59.136 43.138 1.00 62.93 315 GLY A C 1
ATOM 2608 O O . GLY A 1 315 ? 7.938 59.171 43.238 1.00 63.66 315 GLY A O 1
ATOM 2609 N N . ALA A 1 316 ? 9.932 60.211 43.299 1.00 63.19 316 ALA A N 1
ATOM 2610 C CA . ALA A 1 316 ? 9.393 61.537 43.591 1.00 63.36 316 ALA A CA 1
ATOM 2611 C C . ALA A 1 316 ? 9.185 62.320 42.293 1.00 63.79 316 ALA A C 1
ATOM 2612 O O . ALA A 1 316 ? 9.921 62.125 41.323 1.00 63.13 316 ALA A O 1
ATOM 2614 N N . ALA A 1 317 ? 8.177 63.192 42.276 1.00 64.65 317 ALA A N 1
ATOM 2615 C CA . ALA A 1 317 ? 7.869 64.011 41.098 1.00 64.34 317 ALA A CA 1
ATOM 2616 C C . ALA A 1 317 ? 8.887 65.130 40.901 1.00 63.84 317 ALA A C 1
ATOM 2617 O O . ALA A 1 317 ? 9.396 65.329 39.800 1.00 62.87 317 ALA A O 1
ATOM 2619 N N . ARG B 2 1 ? 60.481 41.218 13.356 1.00 72.52 404 ARG B N 1
ATOM 2620 C CA . ARG B 2 1 ? 60.230 39.781 13.227 1.00 72.86 404 ARG B CA 1
ATOM 2621 C C . ARG B 2 1 ? 60.427 39.044 14.565 1.00 72.55 404 ARG B C 1
ATOM 2622 O O . ARG B 2 1 ? 61.350 38.224 14.708 1.00 73.90 404 ARG B O 1
ATOM 2624 N N . ARG B 2 2 ? 59.543 39.336 15.529 1.00 70.30 405 ARG B N 1
ATOM 2625 C CA . ARG B 2 2 ? 59.577 38.741 16.876 1.00 65.92 405 ARG B CA 1
ATOM 2626 C C . ARG B 2 2 ? 58.229 38.102 17.241 1.00 63.61 405 ARG B C 1
ATOM 2627 O O . ARG B 2 2 ? 57.192 38.762 17.186 1.00 64.50 405 ARG B O 1
ATOM 2635 N N . ARG B 2 3 ? 58.248 36.816 17.596 1.00 60.84 406 ARG B N 1
ATOM 2636 C CA . ARG B 2 3 ? 57.037 36.090 17.996 1.00 55.64 406 ARG B CA 1
ATOM 2637 C C . ARG B 2 3 ? 56.960 36.068 19.527 1.00 51.49 406 ARG B C 1
ATOM 2638 O O . ARG B 2 3 ? 56.718 35.038 20.150 1.00 48.45 406 ARG B O 1
ATOM 2646 N N . THR B 2 4 ? 57.163 37.238 20.119 1.00 48.13 407 THR B N 1
ATOM 2647 C CA . THR B 2 4 ? 57.150 37.415 21.566 1.00 45.41 407 THR B CA 1
ATOM 2648 C C . THR B 2 4 ? 56.322 38.639 21.963 1.00 42.97 407 THR B C 1
ATOM 2649 O O . THR B 2 4 ? 55.851 39.395 21.108 1.00 43.15 407 THR B O 1
ATOM 2653 N N . GLY B 2 5 ? 56.158 38.833 23.267 1.00 39.55 408 GLY B N 1
ATOM 2654 C CA . GLY B 2 5 ? 55.393 39.958 23.759 1.00 33.50 408 GLY B CA 1
ATOM 2655 C C . GLY B 2 5 ? 55.615 40.089 25.239 1.00 31.56 408 GLY B C 1
ATOM 2656 O O . GLY B 2 5 ? 55.819 39.096 25.914 1.00 31.09 408 GLY B O 1
ATOM 2657 N N . THR B 2 6 ? 55.562 41.308 25.755 1.00 31.52 409 THR B N 1
ATOM 2658 C CA . THR B 2 6 ? 55.775 41.515 27.174 1.00 30.76 409 THR B CA 1
ATOM 2659 C C . THR B 2 6 ? 55.014 42.721 27.699 1.00 31.21 409 THR B C 1
ATOM 2660 O O . THR B 2 6 ? 54.814 43.702 26.985 1.00 32.83 409 THR B O 1
ATOM 2664 N N . TYR B 2 7 ? 54.575 42.625 28.950 1.00 31.09 410 TYR B N 1
ATOM 2665 C CA . TYR B 2 7 ? 53.846 43.704 29.604 1.00 30.71 410 TYR B CA 1
ATOM 2666 C C . TYR B 2 7 ? 54.328 43.877 31.030 1.00 32.15 410 TYR B C 1
ATOM 2667 O O . TYR B 2 7 ? 54.334 42.923 31.815 1.00 34.60 410 TYR B O 1
ATOM 2676 N N . GLY B 2 8 ? 54.703 45.111 31.356 1.00 33.96 411 GLY B N 1
ATOM 2677 C CA . GLY B 2 8 ? 55.169 45.448 32.688 1.00 32.68 411 GLY B CA 1
ATOM 2678 C C . GLY B 2 8 ? 54.018 45.857 33.585 1.00 33.25 411 GLY B C 1
ATOM 2679 O O . GLY B 2 8 ? 53.609 47.019 33.601 1.00 32.12 411 GLY B O 1
ATOM 2680 N N . VAL B 2 9 ? 53.494 44.876 34.316 1.00 34.63 412 VAL B N 1
ATOM 2681 C CA . VAL B 2 9 ? 52.384 45.058 35.241 1.00 34.68 412 VAL B CA 1
ATOM 2682 C C . VAL B 2 9 ? 52.712 46.105 36.299 1.00 37.60 412 VAL B C 1
ATOM 2683 O O . VAL B 2 9 ? 52.017 47.106 36.414 1.00 38.35 412 VAL B O 1
ATOM 2687 N N . LEU B 2 10 ? 53.782 45.888 37.053 1.00 40.55 413 LEU B N 1
ATOM 2688 C CA . LEU B 2 10 ? 54.192 46.840 38.080 1.00 43.67 413 LEU B CA 1
ATOM 2689 C C . LEU B 2 10 ? 54.390 48.263 37.526 1.00 47.13 413 LEU B C 1
ATOM 2690 O O . LEU B 2 10 ? 53.876 49.237 38.076 1.00 47.88 413 LEU B O 1
ATOM 2695 N N . ALA B 2 11 ? 55.133 48.359 36.427 1.00 50.08 414 ALA B N 1
ATOM 2696 C CA . ALA B 2 11 ? 55.448 49.627 35.772 1.00 51.38 414 ALA B CA 1
ATOM 2697 C C . ALA B 2 11 ? 54.270 50.440 35.241 1.00 53.15 414 ALA B C 1
ATOM 2698 O O . ALA B 2 11 ? 54.383 51.660 35.088 1.00 52.27 414 ALA B O 1
ATOM 2700 N N . ALA B 2 12 ? 53.151 49.778 34.953 1.00 55.84 415 ALA B N 1
ATOM 2701 C CA . ALA B 2 12 ? 51.971 50.460 34.413 1.00 59.09 415 ALA B CA 1
ATOM 2702 C C . ALA B 2 12 ? 51.295 51.473 35.347 1.00 62.70 415 ALA B C 1
ATOM 2703 O O . ALA B 2 12 ? 50.547 52.337 34.878 1.00 62.42 415 ALA B O 1
ATOM 2705 N N . TRP B 2 13 ? 51.559 51.365 36.651 1.00 67.47 416 TRP B N 1
ATOM 2706 C CA . TRP B 2 13 ? 50.998 52.282 37.647 1.00 73.30 416 TRP B CA 1
ATOM 2707 C C . TRP B 2 13 ? 51.479 53.726 37.487 1.00 77.75 416 TRP B C 1
ATOM 2708 O O . TRP B 2 13 ? 52.412 54.169 38.178 1.00 78.62 416 TRP B O 1
ATOM 2719 N N . ARG B 2 14 ? 50.836 54.452 36.572 1.00 81.88 417 ARG B N 1
ATOM 2720 C CA . ARG B 2 14 ? 51.150 55.856 36.320 1.00 86.24 417 ARG B CA 1
ATOM 2721 C C . ARG B 2 14 ? 50.408 56.699 37.357 1.00 89.77 417 ARG B C 1
ATOM 2722 O O . ARG B 2 14 ? 50.289 57.919 37.213 1.00 90.92 417 ARG B O 1
ATOM 2724 N N . ARG B 2 15 ? 49.896 56.023 38.389 1.00 93.44 418 ARG B N 1
ATOM 2725 C CA . ARG B 2 15 ? 49.158 56.648 39.484 1.00 96.32 418 ARG B CA 1
ATOM 2726 C C . ARG B 2 15 ? 50.017 57.699 40.189 1.00 98.63 418 ARG B C 1
ATOM 2727 O O . ARG B 2 15 ? 49.495 58.653 40.775 1.00 98.74 418 ARG B O 1
ATOM 2729 N N . LEU B 2 16 ? 51.335 57.508 40.123 1.00 100.94 419 LEU B N 1
ATOM 2730 C CA . LEU B 2 16 ? 52.302 58.425 40.722 1.00 102.36 419 LEU B CA 1
ATOM 2731 C C . LEU B 2 16 ? 52.552 59.636 39.807 1.00 102.83 419 LEU B C 1
ATOM 2732 O O . LEU B 2 16 ? 52.548 59.462 38.564 1.00 102.86 419 LEU B O 1
#

CATH classification: 3.10.20.90 (+2 more: 1.20.80.10, 2.30.29.30)

Secondary structure (DSSP, 8-state):
---EEEEEE-TT--EEEEE-TT-BHHHHHHHHHHHHT---GGGEEEEEE-TTS-EEE--SSSBTTTS-PPP-SSEEEEEEE-S--S-HHHH--SHHHHHHHHHHHHHHHHTTSS---HHHHHHHHHHHHHHHH-S--TTTS-TTTTTTS--S-HHHHHHS---HHHHHHHHHHHHHTTTT--HHHHHHHHHHHHTTSTTTT-EEEEEEESS--EEEEEEETTEEEEEETT-SSS-SEEEEGGGEEEEEEETTEEEEEESSTTSPPEEEE-SSHHHHHHHHHHHHHHHHHHHHTTS---HHHHHHHHHHHHTT----/---EEEE-TGGG-TT-

Nearest PDB structures (foldseek):
  1j19-assembly1_B  TM=1.067E+00  e=3.530E-01  Mus musculus
  8cir-assembly1_A  TM=9.895E-01  e=1.523E-52  Homo sapiens
  8cis-assembly1_A  TM=9.881E-01  e=8.921E-52  Homo sapiens
  8cit-assembly3_C  TM=9.576E-01  e=1.493E-50  Homo sapiens
  4rma-assembly1_A  TM=9.713E-01  e=2.641E-49  Homo sapiens

B-factor: mean 52.26, std 17.46, range [22.21, 107.2]

Organism: Mus musculus (NCBI:txid10090)

GO terms:
  GO:0005902 microvillus (C, IDA)
  GO:0005515 protein binding (F, IPI)
  GO:0032420 stereocilium (C, IDA)
  GO:0045177 apical part of cell (C, IDA)
  GO:0001726 ruffle (C, IDA)
  GO:0030027 lamellipodium (C, IDA)
  GO:0030175 filopodium (C, IDA)
  GO:0045176 apical protein localization (P, IMP)
  GO:0030033 microvillus assembly (P, IMP)
  GO:0005829 cytosol (C, TAS)
  GO:0120044 stereocilium base (C, IDA)
  GO:0005886 plasma membrane (C, IDA)
  GO:0030864 cortical actin cytoskeleton (C, IDA)
  GO:0043209 myelin sheath (C, HDA)
  GO:0045184 establishment of protein localization (P, IMP)
  GO:1900087 positive regulation of G1/S transition of mitotic cell cycle (P, IMP)
  GO:0097067 cellular response to thyroid hormone stimulus (P, IMP)
  GO:0019904 protein domain specific binding (F, IPI)
  GO:0150054 regulation of postsynaptic neurotransmitter receptor diffusion trapping (P, IDA)
  GO:0150054 regulation of postsynaptic neurotransmitter receptor diffusion trapping (P, IMP)

Radius of gyration: 21.85 Å; Cα contacts (8 Å, |Δi|>4): 532; chains: 2; bounding box: 68×50×52 Å

Sequence (332 aa):
PKPINVRVTTMDAELEFAIQPNTTGKQLFDQVVKTVGLREVWFFGLQYVDSKGYSTWLKLNKKVTQQDVKKENPLQFKFRAKFFPEDVSEELIQEITQRLFFLQVKEAILNDEIYCPPETAVLLASYAVQAKYGDYNKEIHKPGYLANDRLLPQRVLEQHKLTKEQWEERIQNWHEEHRGMLREDSMMEYLKIAQDLEMYGVNYFEIKNKKGTELWLGVDALGLNIYEHDDKLTPKIGFPWSEIRNISFNDKKFVIKPIDKKAPDFVFYAPRLRINKRILALCMGNHELYMRRRKPDTIEVQQMKAQARVDSSGAARRRTGTYGVLAAWRRL